Protein AF-0000000075746214 (afdb_homodimer)

Solvent-accessible surface area (backbone atoms only — not comparable to full-atom values): 17647 Å² total; per-residue (Å²): 39,64,80,47,62,76,61,67,59,55,83,68,60,78,67,59,77,45,57,83,63,82,70,63,59,44,62,33,65,81,95,30,35,60,26,28,51,52,17,42,75,65,71,48,62,40,71,78,30,56,51,62,36,37,74,71,34,65,53,48,52,14,56,59,34,38,79,70,52,23,22,35,21,80,29,75,64,66,52,44,41,33,55,80,44,42,67,61,56,36,67,36,40,19,37,31,42,42,29,25,34,65,60,81,50,42,65,51,63,59,29,75,51,47,99,65,54,52,51,63,58,66,48,52,32,36,36,48,33,60,29,29,36,33,17,91,72,31,37,70,42,53,45,90,73,40,75,62,32,78,21,31,31,62,45,43,26,38,52,37,52,50,82,45,80,50,16,85,42,63,79,47,60,74,63,66,58,57,82,68,63,78,67,57,77,43,57,81,63,83,70,63,60,44,62,33,66,81,96,30,35,59,26,26,50,51,16,42,75,65,70,47,62,41,71,76,30,56,56,63,35,39,75,72,34,63,54,47,54,14,55,60,34,37,77,68,53,23,24,35,21,80,27,74,63,65,49,44,40,33,55,79,46,42,67,62,56,35,66,34,39,19,38,31,42,42,29,26,34,65,60,82,50,42,66,52,62,60,28,75,52,47,99,65,56,51,51,62,58,65,46,50,33,36,35,48,35,59,29,31,35,34,17,92,74,32,38,68,43,53,44,91,72,39,75,61,31,80,22,32,31,62,45,42,26,38,51,37,50,51,83,45,79,50,15,85

Sequence (336 aa):
MSFNYSTALWPHSDDAFFRDLDISPKLQYGPHCVAACLSMLTGEPQRSYIDVVNTQDPLAWSDELKKHGKKLAYCPADVRRLEFYMPELVDYDDLFLLCYYTPTDPHRILEDPDEHGWVCGSHVVILHRDRIYDPAKGEAVKADIHRCTTKHTKRVFRIVPANHERGIMSFNYSTALWPHSDDAFFRDLDISPKLQYGPHCVAACLSMLTGEPQRSYIDVVNTQDPLAWSDELKKHGKKLAYCPADVRRLEFYMPELVDYDDLFLLCYYTPTDPHRILEDPDEHGWVCGSHVVILHRDRIYDPAKGEAVKADIHRCTTKHTKRVFRIVPANHERGI

Organism: Desulfohalobium retbaense (strain ATCC 49708 / DSM 5692 / JCM 16813 / HR100) (NCBI:txid485915)

Secondary structure (DSSP, 8-state):
----TT--SSS-TT--SSTT------PPPTT-HHHHHHHHHH---GGGTTTTS-TT-HHHHHHHHHTTTEEEEE----SSBGGGTHHHHHHTTSEEEEEEES---HHHHTPPP-TTS----EEEEEEETTEEEETTTTEEEEGGGSGGGGSBEEEEEEEEETT-SSB-/----TT--SSS-TT--SSTT------PPPTT-HHHHHHHHHH---GGGTTTTS-TT-HHHHHHHHHTTTEEEEEE---SSBGGGTHHHHHHTTSEEEEEEES---HHHHTPPP-TTS----EEEEEEETTEEEETTTTEEEEGGGSGGGGSBEEEEEEEEETT-SSB-

Foldseek 3Di:
DDPDPPDALDPDLADAACLPPDFAFAADDPPQQLLRQLCRLQVDDSVVPVVPADPVDQQSSQVSVLVRFKGWFFGDDDFDAQLVVLVSVLSSSYKKKFKFFPDPDPCQQPDAADPVRDRGDMHIWMDHNQWTRGNNVSDIDGSNPDPSRSTTTDTMIDMHGSPDPGHD/DDDDPPDALDPDLADAACLPPDFAFAADDPPQQLLRQLCRLQVDDSVVPVVPADPVDQQSSQVSVLVRFKGWFFGDDDFDAQLVNLVSVLSSSYKKKFKFFPDPDPCQQPDAADPVRDRGDMHIWMDHNQWTRGNNVSDIDGSNPDPSRSTTTDTMIDMHGSPDPGHD

Nearest PDB structures (foldseek):
  3hhi-assembly1_A  TM=3.911E-01  e=3.152E-01  Trypanosoma brucei
  3mor-assembly2_B  TM=3.902E-01  e=5.558E-01  Trypanosoma brucei
  6x77-assembly1_A  TM=2.827E-01  e=2.522E+00  Saccharomyces cerevisiae
  1deu-assembly3_A  TM=3.430E-01  e=6.488E+00  Homo sapiens
  7zkq-assembly1_A  TM=2.208E-01  e=8.891E+00  Yarrowia lipolytica

Structure (mmCIF, N/CA/C/O backbone):
data_AF-0000000075746214-model_v1
#
loop_
_entity.id
_entity.type
_entity.pdbx_description
1 polymer 'Peptidase C39-like domain-containing protein'
#
loop_
_atom_site.group_PDB
_atom_site.id
_atom_site.type_symbol
_atom_site.label_atom_id
_atom_site.label_alt_id
_atom_site.label_comp_id
_atom_site.label_asym_id
_atom_site.label_entity_id
_atom_site.label_seq_id
_atom_site.pdbx_PDB_ins_code
_atom_site.Cartn_x
_atom_site.Cartn_y
_atom_site.Cartn_z
_atom_site.occupancy
_atom_site.B_iso_or_equiv
_atom_site.auth_seq_id
_atom_site.auth_comp_id
_atom_site.auth_asym_id
_atom_site.auth_atom_id
_atom_site.pdbx_PDB_model_num
ATOM 1 N N . MET A 1 1 ? -1.671 -5.688 -22.562 1 34.66 1 MET A N 1
ATOM 2 C CA . MET A 1 1 ? -1.235 -4.32 -22.297 1 34.66 1 MET A CA 1
ATOM 3 C C . MET A 1 1 ? -0.049 -4.309 -21.344 1 34.66 1 MET A C 1
ATOM 5 O O . MET A 1 1 ? -0.039 -5.035 -20.344 1 34.66 1 MET A O 1
ATOM 9 N N . SER A 1 2 ? 1.355 -3.99 -21.703 1 44.41 2 SER A N 1
ATOM 10 C CA . SER A 1 2 ? 2.678 -3.957 -21.078 1 44.41 2 SER A CA 1
ATOM 11 C C . SER A 1 2 ? 2.682 -3.088 -19.828 1 44.41 2 SER A C 1
ATOM 13 O O . SER A 1 2 ? 1.738 -2.332 -19.594 1 44.41 2 SER A O 1
ATOM 15 N N . PHE A 1 3 ? 3.725 -3.189 -19.109 1 47.88 3 PHE A N 1
ATOM 16 C CA . PHE A 1 3 ? 4.195 -2.268 -18.078 1 47.88 3 PHE A CA 1
ATOM 17 C C . PHE A 1 3 ? 4.039 -0.821 -18.531 1 47.88 3 PHE A C 1
ATOM 19 O O . PHE A 1 3 ? 4.52 -0.448 -19.609 1 47.88 3 PHE A O 1
ATOM 26 N N . ASN A 1 4 ? 2.947 -0.155 -18.078 1 58.69 4 ASN A N 1
ATOM 27 C CA . ASN A 1 4 ? 2.766 1.264 -18.375 1 58.69 4 ASN A CA 1
ATOM 28 C C . ASN A 1 4 ? 3.311 2.139 -17.234 1 58.69 4 ASN A C 1
ATOM 30 O O . ASN A 1 4 ? 2.676 2.277 -16.203 1 58.69 4 ASN A O 1
ATOM 34 N N . TYR A 1 5 ? 4.426 2.615 -17.609 1 56.59 5 TYR A N 1
ATOM 35 C CA . TYR A 1 5 ? 5.133 3.469 -16.656 1 56.59 5 TYR A CA 1
ATOM 36 C C . TYR A 1 5 ? 4.289 4.684 -16.281 1 56.59 5 TYR A C 1
ATOM 38 O O . TYR A 1 5 ? 4.516 5.312 -15.25 1 56.59 5 TYR A O 1
ATOM 46 N N . SER A 1 6 ? 3.318 4.855 -17.141 1 61.53 6 SER A N 1
ATOM 47 C CA . SER A 1 6 ? 2.543 6.082 -16.953 1 61.53 6 SER A CA 1
ATOM 48 C C . SER A 1 6 ? 1.226 5.805 -16.234 1 61.53 6 SER A C 1
ATOM 50 O O . SER A 1 6 ? 0.303 6.621 -16.297 1 61.53 6 SER A O 1
ATOM 52 N N . THR A 1 7 ? 1.325 4.699 -15.555 1 75.94 7 THR A N 1
ATOM 53 C CA . THR A 1 7 ? 0.076 4.398 -14.867 1 75.94 7 THR A CA 1
ATOM 54 C C . THR A 1 7 ? -0.196 5.418 -13.766 1 75.94 7 THR A C 1
ATOM 56 O O . THR A 1 7 ? 0.684 5.719 -12.953 1 75.94 7 THR A O 1
ATOM 59 N N . ALA A 1 8 ? -1.411 5.895 -13.852 1 83.06 8 ALA A N 1
ATOM 60 C CA . ALA A 1 8 ? -1.823 6.887 -12.867 1 83.06 8 ALA A CA 1
ATOM 61 C C . ALA A 1 8 ? -2.047 6.238 -11.5 1 83.06 8 ALA A C 1
ATOM 63 O O . ALA A 1 8 ? -2.506 5.094 -11.414 1 83.06 8 ALA A O 1
ATOM 64 N N . LEU A 1 9 ? -1.727 6.957 -10.469 1 89.56 9 LEU A N 1
ATOM 65 C CA . LEU A 1 9 ? -1.977 6.5 -9.109 1 89.56 9 LEU A CA 1
ATOM 66 C C . LEU A 1 9 ? -3.471 6.352 -8.852 1 89.56 9 LEU A C 1
ATOM 68 O O . LEU A 1 9 ? -3.881 5.59 -7.973 1 89.56 9 LEU A O 1
ATOM 72 N N . TRP A 1 10 ? -4.262 7.121 -9.516 1 88.5 10 TRP A N 1
ATOM 73 C CA . TRP A 1 10 ? -5.715 7.148 -9.375 1 88.5 10 TRP A CA 1
ATOM 74 C C . TRP A 1 10 ? -6.391 7.297 -10.734 1 88.5 10 TRP A C 1
ATOM 76 O O . TRP A 1 10 ? -5.977 8.117 -11.555 1 88.5 10 TRP A O 1
ATOM 86 N N . PRO A 1 11 ? -7.492 6.375 -10.781 1 79.81 11 PRO A N 1
ATOM 87 C CA . PRO A 1 11 ? -8.195 6.523 -12.062 1 79.81 11 PRO A CA 1
ATOM 88 C C . PRO A 1 11 ? -9.008 7.816 -12.141 1 79.81 11 PRO A C 1
ATOM 90 O O . PRO A 1 11 ? -9.367 8.383 -11.102 1 79.81 11 PRO A O 1
ATOM 93 N N . HIS A 1 12 ? -9.297 8.258 -13.281 1 69.25 12 HIS A N 1
ATOM 94 C CA . HIS A 1 12 ? -10.164 9.391 -13.594 1 69.25 12 HIS A CA 1
ATOM 95 C C . HIS A 1 12 ? -9.695 10.656 -12.891 1 69.25 12 HIS A C 1
ATOM 97 O O . HIS A 1 12 ? -10.289 11.078 -11.898 1 69.25 12 HIS A O 1
ATOM 103 N N . SER A 1 13 ? -8.836 11.273 -13.219 1 64.62 13 SER A N 1
ATOM 104 C CA . SER A 1 13 ? -8.133 12.43 -12.672 1 64.62 13 SER A CA 1
ATOM 105 C C . SER A 1 13 ? -9.062 13.617 -12.508 1 64.62 13 SER A C 1
ATOM 107 O O . SER A 1 13 ? -8.781 14.539 -11.742 1 64.62 13 SER A O 1
ATOM 109 N N . ASP A 1 14 ? -10.172 13.359 -12.961 1 73.88 14 ASP A N 1
ATOM 110 C CA . ASP A 1 14 ? -10.977 14.578 -12.969 1 73.88 14 ASP A CA 1
ATOM 111 C C . ASP A 1 14 ? -11.867 14.664 -11.727 1 73.88 14 ASP A C 1
ATOM 113 O O . ASP A 1 14 ? -12.414 15.727 -11.414 1 73.88 14 ASP A O 1
ATOM 117 N N . ASP A 1 15 ? -11.875 13.656 -10.969 1 79.62 15 ASP A N 1
ATOM 118 C CA . ASP A 1 15 ? -12.688 13.695 -9.758 1 79.62 15 ASP A CA 1
ATOM 119 C C . ASP A 1 15 ? -11.992 14.477 -8.648 1 79.62 15 ASP A C 1
ATOM 121 O O . ASP A 1 15 ? -10.797 14.273 -8.398 1 79.62 15 ASP A O 1
ATOM 125 N N . ALA A 1 16 ? -12.625 15.57 -8.203 1 88.31 16 ALA A N 1
ATOM 126 C CA . ALA A 1 16 ? -12.172 16.281 -7.016 1 88.31 16 ALA A CA 1
ATOM 127 C C . ALA A 1 16 ? -13.195 16.172 -5.887 1 88.31 16 ALA A C 1
ATOM 129 O O . ALA A 1 16 ? -14.344 16.578 -6.043 1 88.31 16 ALA A O 1
ATOM 130 N N . PHE A 1 17 ? -12.75 15.633 -4.797 1 95.25 17 PHE A N 1
ATOM 131 C CA . PHE A 1 17 ? -1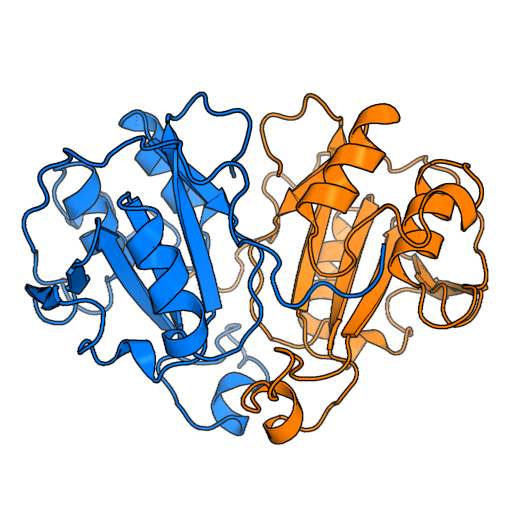3.68 15.359 -3.703 1 95.25 17 PHE A CA 1
ATOM 132 C C . PHE A 1 17 ? -13.594 16.453 -2.641 1 95.25 17 PHE A C 1
ATOM 134 O O . PHE A 1 17 ? -14.609 16.859 -2.084 1 95.25 17 PHE A O 1
ATOM 141 N N . PHE A 1 18 ? -12.398 16.906 -2.408 1 97.19 18 PHE A N 1
ATOM 142 C CA . PHE A 1 18 ? -12.211 17.812 -1.271 1 97.19 18 PHE A CA 1
ATOM 143 C C . PHE A 1 18 ? -11.32 18.984 -1.648 1 97.19 18 PHE A C 1
ATOM 145 O O . PHE A 1 18 ? -10.547 19.469 -0.821 1 97.19 18 PHE A O 1
ATOM 152 N N . ARG A 1 19 ? -11.422 19.359 -2.826 1 95.25 19 ARG A N 1
ATOM 153 C CA . ARG A 1 19 ? -10.617 20.453 -3.352 1 95.25 19 ARG A CA 1
ATOM 154 C C . ARG A 1 19 ? -10.82 21.734 -2.541 1 95.25 19 ARG A C 1
ATOM 156 O O . ARG A 1 19 ? -9.891 22.516 -2.355 1 95.25 19 ARG A O 1
ATOM 163 N N . ASP A 1 20 ? -12.023 21.938 -1.996 1 95.38 20 ASP A N 1
ATOM 164 C CA . ASP A 1 20 ? -12.359 23.203 -1.359 1 95.38 20 ASP A CA 1
ATOM 165 C C . ASP A 1 20 ? -12.25 23.109 0.16 1 95.38 20 ASP A C 1
ATOM 167 O O . ASP A 1 20 ? -12.688 24 0.881 1 95.38 20 ASP A O 1
ATOM 171 N N . LEU A 1 21 ? -11.703 22 0.616 1 96.88 21 LEU A N 1
ATOM 172 C CA . LEU A 1 21 ? -11.539 21.828 2.057 1 96.88 21 LEU A CA 1
ATOM 173 C C . LEU A 1 21 ? -10.594 22.891 2.627 1 96.88 21 LEU A C 1
ATOM 175 O O . LEU A 1 21 ? -9.531 23.141 2.059 1 96.88 21 LEU A O 1
ATOM 179 N N . ASP A 1 22 ? -11.031 23.5 3.668 1 96.38 22 ASP A N 1
ATOM 180 C CA . ASP A 1 22 ? -10.164 24.438 4.387 1 96.38 22 ASP A CA 1
ATOM 181 C C . ASP A 1 22 ? -9.383 23.719 5.484 1 96.38 22 ASP A C 1
ATOM 183 O O . ASP A 1 22 ? -9.977 23.125 6.383 1 96.38 22 ASP A O 1
ATOM 187 N N . ILE A 1 23 ? -8.047 23.766 5.406 1 97.94 23 ILE A N 1
ATOM 188 C CA . ILE A 1 23 ? -7.195 23.094 6.379 1 97.94 23 ILE A CA 1
ATOM 189 C C . ILE A 1 23 ? -6.289 24.109 7.066 1 97.94 23 ILE A C 1
ATOM 191 O O . ILE A 1 23 ? -5.613 24.906 6.398 1 97.94 23 ILE A O 1
ATOM 195 N N . SER A 1 24 ? -6.328 24.141 8.344 1 97.44 24 SER A N 1
ATOM 196 C CA . SER A 1 24 ? -5.402 24.953 9.133 1 97.44 24 SER A CA 1
ATOM 197 C C . SER A 1 24 ? -4.23 24.109 9.641 1 97.44 24 SER A C 1
ATOM 199 O O . SER A 1 24 ? -4.434 23.094 10.312 1 97.44 24 SER A O 1
ATOM 201 N N . PRO A 1 25 ? -3.092 24.562 9.32 1 97.75 25 PRO A N 1
ATOM 202 C CA . PRO A 1 25 ? -1.938 23.797 9.805 1 97.75 25 PRO A CA 1
ATOM 203 C C . PRO A 1 25 ? -1.895 23.703 11.328 1 97.75 25 PRO A C 1
ATOM 205 O O . PRO A 1 25 ? -2.236 24.672 12.023 1 97.75 25 PRO A O 1
ATOM 208 N N . LYS A 1 26 ? -1.491 22.609 11.836 1 97.5 26 LYS A N 1
ATOM 209 C CA . LYS A 1 26 ? -1.318 22.375 13.273 1 97.5 26 LYS A CA 1
ATOM 210 C C . LYS A 1 26 ? 0.02 21.703 13.555 1 97.5 26 LYS A C 1
ATOM 212 O O . LYS A 1 26 ? 0.432 20.797 12.836 1 97.5 26 LYS A O 1
ATOM 217 N N . LEU A 1 27 ? 0.634 22.203 14.617 1 97.88 27 LEU A N 1
ATOM 218 C CA . LEU A 1 27 ? 1.836 21.547 15.125 1 97.88 27 LEU A CA 1
ATOM 219 C C . LEU A 1 27 ? 1.48 20.297 15.922 1 97.88 27 LEU A C 1
ATOM 221 O O . LEU A 1 27 ? 0.559 20.312 16.734 1 97.88 27 LEU A O 1
ATOM 225 N N . GLN A 1 28 ? 2.215 19.203 15.617 1 96.44 28 GLN A N 1
ATOM 226 C CA . GLN A 1 28 ? 1.933 17.969 16.344 1 96.44 28 GLN A CA 1
ATOM 227 C C . GLN A 1 28 ? 2.482 18.031 17.766 1 96.44 28 GLN A C 1
ATOM 229 O O . GLN A 1 28 ? 3.494 18.703 18.016 1 96.44 28 GLN A O 1
ATOM 234 N N . TYR A 1 29 ? 1.75 17.266 18.594 1 92 29 TYR A N 1
ATOM 235 C CA . TYR A 1 29 ? 2.27 17.016 19.938 1 92 29 TYR A CA 1
ATOM 236 C C . TYR A 1 29 ? 3.176 15.789 19.953 1 92 29 TYR A C 1
ATOM 238 O O . TYR A 1 29 ? 2.727 14.672 19.688 1 92 29 TYR A O 1
ATOM 246 N N . GLY A 1 30 ? 4.465 15.969 20.328 1 90.88 30 GLY A N 1
ATOM 247 C CA . GLY A 1 30 ? 5.316 14.789 20.359 1 90.88 30 GLY A CA 1
ATOM 248 C C . GLY A 1 30 ? 5.312 14.008 19.062 1 90.88 30 GLY A C 1
ATOM 249 O O . GLY A 1 30 ? 5.289 14.602 17.984 1 90.88 30 GLY A O 1
ATOM 250 N N . PRO A 1 31 ? 5.406 12.672 19.141 1 89.88 31 PRO A N 1
ATOM 251 C CA . PRO A 1 31 ? 5.484 11.836 17.953 1 89.88 31 PRO A CA 1
ATOM 252 C C . PRO A 1 31 ? 4.109 11.453 17.406 1 89.88 31 PRO A C 1
ATOM 254 O O . PRO A 1 31 ? 3.896 10.297 17.031 1 89.88 31 PRO A O 1
ATOM 257 N N . HIS A 1 32 ? 3.221 12.43 17.344 1 93.81 32 HIS A N 1
ATOM 258 C CA . HIS A 1 32 ? 1.834 12.117 17.016 1 93.81 32 HIS A CA 1
ATOM 259 C C . HIS A 1 32 ? 1.417 12.773 15.703 1 93.81 32 HIS A C 1
ATOM 261 O O . HIS A 1 32 ? 0.385 13.445 15.641 1 93.81 32 HIS A O 1
ATOM 267 N N . CYS A 1 33 ? 2.18 12.492 14.68 1 96.38 33 CYS A N 1
ATOM 268 C CA . CYS A 1 33 ? 1.893 13.094 13.383 1 96.38 33 CYS A CA 1
ATOM 269 C C . CYS A 1 33 ? 0.544 12.625 12.852 1 96.38 33 CYS A C 1
ATOM 271 O O . CYS A 1 33 ? -0.197 13.406 12.25 1 96.38 33 CYS A O 1
ATOM 273 N N . VAL A 1 34 ? 0.164 11.391 13.086 1 96.81 34 VAL A N 1
ATOM 274 C CA . VAL A 1 34 ? -1.108 10.859 12.609 1 96.81 34 VAL A CA 1
ATOM 275 C C . VAL A 1 34 ? -2.262 11.602 13.289 1 96.81 34 VAL A C 1
ATOM 277 O O . VAL A 1 34 ? -3.18 12.078 12.617 1 96.81 34 VAL A O 1
ATOM 280 N N . ALA A 1 35 ? -2.162 11.688 14.578 1 97.06 35 ALA A N 1
ATOM 281 C CA . ALA A 1 35 ? -3.197 12.391 15.328 1 97.06 35 ALA A CA 1
ATOM 282 C C . ALA A 1 35 ? -3.344 13.836 14.852 1 97.06 35 ALA A C 1
ATOM 284 O O . ALA A 1 35 ? -4.461 14.336 14.719 1 97.06 35 ALA A O 1
ATOM 285 N N . ALA A 1 36 ? -2.25 14.469 14.609 1 98.12 36 ALA A N 1
ATOM 286 C CA . ALA A 1 36 ? -2.268 15.852 14.148 1 98.12 36 ALA A CA 1
ATOM 287 C C . ALA A 1 36 ? -2.92 15.961 12.773 1 98.12 36 ALA A C 1
ATOM 289 O O . ALA A 1 36 ? -3.725 16.875 12.531 1 98.12 36 ALA A O 1
ATOM 290 N N . CYS A 1 37 ? -2.613 15.055 11.891 1 98.44 37 CYS A N 1
ATOM 291 C CA . CYS A 1 37 ? -3.213 15.062 10.562 1 98.44 37 CYS A CA 1
ATOM 292 C C . CYS A 1 37 ? -4.715 14.828 10.641 1 98.44 37 CYS A C 1
ATOM 294 O O . CYS A 1 37 ? -5.496 15.531 9.992 1 98.44 37 CYS A O 1
ATOM 296 N N . LEU A 1 38 ? -5.074 13.844 11.414 1 98.31 38 LEU A N 1
ATOM 297 C CA . LEU A 1 38 ? -6.5 13.586 11.586 1 98.31 38 LEU A CA 1
ATOM 298 C C . LEU A 1 38 ? -7.207 14.812 12.164 1 98.31 38 LEU A C 1
ATOM 300 O O . LEU A 1 38 ? -8.312 15.148 11.734 1 98.31 38 LEU A O 1
ATOM 304 N N . SER A 1 39 ? -6.59 15.422 13.078 1 98.44 39 SER A N 1
ATOM 305 C CA . SER A 1 39 ? -7.141 16.641 13.664 1 98.44 39 SER A CA 1
ATOM 306 C C . SE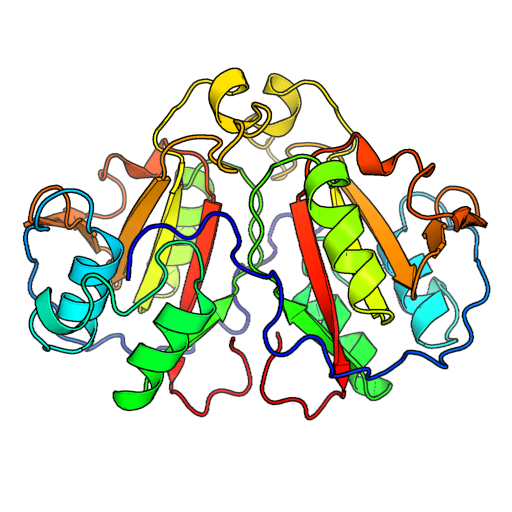R A 1 39 ? -7.348 17.719 12.609 1 98.44 39 SER A C 1
ATOM 308 O O . SER A 1 39 ? -8.398 18.359 12.57 1 98.44 39 SER A O 1
ATOM 310 N N . MET A 1 40 ? -6.398 17.906 11.758 1 98.56 40 MET A N 1
ATOM 311 C CA . MET A 1 40 ? -6.5 18.906 10.695 1 98.56 40 MET A CA 1
ATOM 312 C C . MET A 1 40 ? -7.629 18.547 9.727 1 98.56 40 MET A C 1
ATOM 314 O O . MET A 1 40 ? -8.328 19.438 9.242 1 98.56 40 MET A O 1
ATOM 318 N N . LEU A 1 41 ? -7.84 17.312 9.523 1 98.5 41 LEU A N 1
ATOM 319 C CA . LEU A 1 41 ? -8.789 16.844 8.508 1 98.5 41 LEU A CA 1
ATOM 320 C C . LEU A 1 41 ? -10.211 16.828 9.062 1 98.5 41 LEU A C 1
ATOM 322 O O . LEU A 1 41 ? -11.18 16.875 8.305 1 98.5 41 LEU A O 1
ATOM 326 N N . THR A 1 42 ? -10.375 16.766 10.344 1 97.56 42 THR A N 1
ATOM 327 C CA . THR A 1 42 ? -11.703 16.578 10.922 1 97.56 42 THR A CA 1
ATOM 328 C C . THR A 1 42 ? -12.133 17.797 11.719 1 97.56 42 THR A C 1
ATOM 330 O O . THR A 1 42 ? -13.32 17.984 12.008 1 97.56 42 THR A O 1
ATOM 333 N N . GLY A 1 43 ? -11.141 18.547 12.172 1 96.69 43 GLY A N 1
ATOM 334 C CA . GLY A 1 43 ? -11.445 19.688 13.023 1 96.69 43 GLY A CA 1
ATOM 335 C C . GLY A 1 43 ? -11.469 19.344 14.5 1 96.69 43 GLY A C 1
ATOM 336 O O . GLY A 1 43 ? -11.586 20.234 15.344 1 96.69 43 GLY A O 1
ATOM 337 N N . GLU A 1 44 ? -11.336 18.078 14.844 1 97.25 44 GLU A N 1
ATOM 338 C CA . GLU A 1 44 ? -11.312 17.656 16.234 1 97.25 44 GLU A CA 1
ATOM 339 C C . GLU A 1 44 ? -9.945 17.891 16.875 1 97.25 44 GLU A C 1
ATOM 341 O O . GLU A 1 44 ? -8.93 17.938 16.172 1 97.25 44 GLU A O 1
ATOM 346 N N . PRO A 1 45 ? -9.922 18.047 18.172 1 97.12 45 PRO A N 1
ATOM 347 C CA . PRO A 1 45 ? -8.625 18.203 18.812 1 97.12 45 PRO A CA 1
ATOM 348 C C . PRO A 1 45 ? -7.707 17 18.625 1 97.12 45 PRO A C 1
ATOM 350 O O . PRO A 1 45 ? -8.18 15.859 18.594 1 97.12 45 PRO A O 1
ATOM 353 N N . GLN A 1 46 ? -6.426 17.219 18.594 1 96.5 46 GLN A N 1
ATOM 354 C CA . GLN A 1 46 ? -5.445 16.141 18.438 1 96.5 46 GLN A CA 1
ATOM 355 C C . GLN A 1 46 ? -5.621 15.078 19.516 1 96.5 46 GLN A C 1
ATOM 357 O O . GLN A 1 46 ? -5.469 13.891 19.25 1 96.5 46 GLN A O 1
ATOM 362 N N . ARG A 1 47 ? -5.926 15.484 20.656 1 95.31 47 ARG A N 1
ATOM 363 C CA . ARG A 1 47 ? -6.043 14.602 21.828 1 95.31 47 ARG A CA 1
ATOM 364 C C . ARG A 1 47 ? -7.121 13.547 21.594 1 95.31 47 ARG A C 1
ATOM 366 O O . ARG A 1 47 ? -7.078 12.469 22.188 1 95.31 47 ARG A O 1
ATOM 373 N N . SER A 1 48 ? -8.078 13.875 20.734 1 95.19 48 SER A N 1
ATOM 374 C CA . SER A 1 48 ? -9.148 12.922 20.453 1 95.19 48 SER A CA 1
ATOM 375 C C . SER A 1 48 ? -8.609 11.672 19.766 1 95.19 48 SER A C 1
ATOM 377 O O . SER A 1 48 ? -9.273 10.641 19.719 1 95.19 48 SER A O 1
ATOM 379 N N . TYR A 1 49 ? -7.375 11.766 19.266 1 94.88 49 TYR A N 1
ATOM 380 C CA . TYR A 1 49 ? -6.844 10.68 18.453 1 94.88 49 TYR A CA 1
ATOM 381 C C . TYR A 1 49 ? -5.605 10.07 19.109 1 94.88 49 TYR A C 1
ATOM 383 O O . TYR A 1 49 ? -5.152 8.992 18.703 1 94.88 49 TYR A O 1
ATOM 391 N N . ILE A 1 50 ? -5.066 10.789 20.016 1 92 50 ILE A N 1
ATOM 392 C CA . ILE A 1 50 ? -3.885 10.297 20.719 1 92 50 ILE A CA 1
ATOM 393 C C . ILE A 1 50 ? -4.266 9.117 21.609 1 92 50 ILE A C 1
ATOM 395 O O . ILE A 1 50 ? -5.207 9.203 22.406 1 92 50 ILE A O 1
ATOM 399 N N . ASP A 1 51 ? -3.541 7.965 21.359 1 85 51 ASP A N 1
ATOM 400 C CA . ASP A 1 51 ? -3.752 6.727 22.094 1 85 51 ASP A CA 1
ATOM 401 C C . ASP A 1 51 ? -5.105 6.105 21.75 1 85 51 ASP A C 1
ATOM 403 O O . ASP A 1 51 ? -5.629 5.289 22.516 1 85 51 ASP A O 1
ATOM 407 N N . VAL A 1 52 ? -5.758 6.57 20.75 1 85.31 52 VAL A N 1
ATOM 408 C CA . VAL A 1 52 ? -7.027 6.035 20.266 1 85.31 52 VAL A CA 1
ATOM 409 C C . VAL A 1 52 ? -6.809 5.32 18.938 1 85.31 52 VAL A C 1
ATOM 411 O O . VAL A 1 52 ? -7.211 4.164 18.766 1 85.31 52 VAL A O 1
ATOM 414 N N . VAL A 1 53 ? -6.129 5.988 18.109 1 88.38 53 VAL A N 1
ATOM 415 C CA . VAL A 1 53 ? -5.867 5.418 16.781 1 88.38 53 VAL A CA 1
ATOM 416 C C . VAL A 1 53 ? -4.508 4.723 16.781 1 88.38 53 VAL A C 1
ATOM 418 O O . VAL A 1 53 ? -3.539 5.242 17.344 1 88.38 53 VAL A O 1
ATO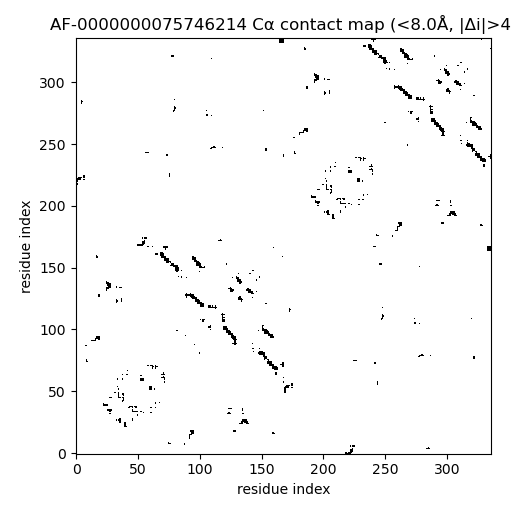M 421 N N . ASN A 1 54 ? -4.469 3.525 16.203 1 85.25 54 ASN A N 1
ATOM 422 C CA . ASN A 1 54 ? -3.193 2.859 15.953 1 85.25 54 ASN A CA 1
ATOM 423 C C . ASN A 1 54 ? -2.436 3.51 14.805 1 85.25 54 ASN A C 1
ATOM 425 O O . ASN A 1 54 ? -2.857 3.418 13.648 1 85.25 54 ASN A O 1
ATOM 429 N N . THR A 1 55 ? -1.309 4.09 15.086 1 84.38 55 THR A N 1
ATOM 430 C CA . THR A 1 55 ? -0.593 4.891 14.102 1 84.38 55 THR A CA 1
ATOM 431 C C . THR A 1 55 ? -0.001 4.004 13.008 1 84.38 55 THR A C 1
ATOM 433 O O . THR A 1 55 ? 0.355 4.488 11.938 1 84.38 55 THR A O 1
ATOM 436 N N . GLN A 1 56 ? 0.071 2.791 13.219 1 84.06 56 GLN A N 1
ATOM 437 C CA . GLN A 1 56 ? 0.619 1.876 12.219 1 84.06 56 GLN A CA 1
ATOM 438 C C . GLN A 1 56 ? -0.481 1.312 11.328 1 84.06 56 GLN A C 1
ATOM 440 O O . GLN A 1 56 ? -0.198 0.648 10.328 1 84.06 56 GLN A O 1
ATOM 445 N N . ASP A 1 57 ? -1.705 1.649 11.734 1 87.94 57 ASP A N 1
ATOM 446 C CA . ASP A 1 57 ? -2.836 1.04 11.047 1 87.94 57 ASP A CA 1
ATOM 447 C C . ASP A 1 57 ? -3.693 2.1 10.359 1 87.94 57 ASP A C 1
ATOM 449 O O . ASP A 1 57 ? -4.633 2.629 10.953 1 87.94 57 ASP A O 1
ATOM 453 N N . PRO A 1 58 ? -3.482 2.24 9.102 1 94.12 58 PRO A N 1
ATOM 454 C CA . PRO A 1 58 ? -4.281 3.229 8.375 1 94.12 58 PRO A CA 1
ATOM 455 C C . PRO A 1 58 ? -5.773 2.906 8.391 1 94.12 58 PRO A C 1
ATOM 457 O O . PRO A 1 58 ? -6.598 3.781 8.117 1 94.12 58 PRO A O 1
ATOM 460 N N . LEU A 1 59 ? -6.141 1.675 8.672 1 93.38 59 LEU A N 1
ATOM 461 C CA . LEU A 1 59 ? -7.559 1.354 8.789 1 93.38 59 LEU A CA 1
ATOM 462 C C . LEU A 1 59 ? -8.203 2.119 9.938 1 93.38 59 LEU A C 1
ATOM 464 O O . LEU A 1 59 ? -9.312 2.631 9.805 1 93.38 59 LEU A O 1
ATOM 468 N N . ALA A 1 60 ? -7.508 2.143 11.023 1 92.5 60 ALA A N 1
ATOM 469 C CA . ALA A 1 60 ? -8.023 2.881 12.172 1 92.5 60 ALA A CA 1
ATOM 470 C C . ALA A 1 60 ? -8.141 4.371 11.859 1 92.5 60 ALA A C 1
ATOM 472 O O . ALA A 1 60 ? -9.062 5.039 12.328 1 92.5 60 ALA A O 1
ATOM 473 N N . TRP A 1 61 ? -7.184 4.926 11.039 1 96.44 61 TRP A N 1
ATOM 474 C CA . TRP A 1 61 ? -7.266 6.312 10.594 1 96.44 61 TRP A CA 1
ATOM 475 C C . TRP A 1 61 ? -8.523 6.547 9.773 1 96.44 61 TRP A C 1
ATOM 477 O O . TRP A 1 61 ? -9.25 7.516 10 1 96.44 61 TRP A O 1
ATOM 487 N N . SER A 1 62 ? -8.719 5.621 8.883 1 96.94 62 SER A N 1
ATOM 488 C CA . SER A 1 62 ? -9.859 5.695 7.977 1 96.94 62 S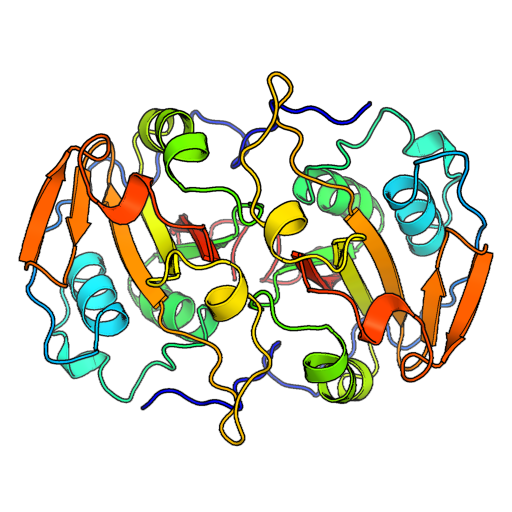ER A CA 1
ATOM 489 C C . SER A 1 62 ? -11.18 5.617 8.742 1 96.94 62 SER A C 1
ATOM 491 O O . SER A 1 62 ? -12.125 6.34 8.43 1 96.94 62 SER A O 1
ATOM 493 N N . ASP A 1 63 ? -11.234 4.762 9.711 1 95.06 63 ASP A N 1
ATOM 494 C CA . ASP A 1 63 ? -12.438 4.613 10.531 1 95.06 63 ASP A CA 1
ATOM 495 C C . ASP A 1 63 ? -12.789 5.922 11.234 1 95.06 63 ASP A C 1
ATOM 497 O O . ASP A 1 63 ? -13.961 6.301 11.297 1 95.06 63 ASP A O 1
ATOM 501 N N . GLU A 1 64 ? -11.789 6.551 11.734 1 96.75 64 GLU A N 1
ATOM 502 C CA . GLU A 1 64 ? -12.031 7.844 12.375 1 96.75 64 GLU A CA 1
ATOM 503 C C . GLU A 1 64 ? -12.508 8.883 11.359 1 96.75 64 GLU A C 1
ATOM 505 O O . GLU A 1 64 ? -13.414 9.664 11.648 1 96.75 64 GLU A O 1
ATOM 510 N N . LEU A 1 65 ? -11.922 8.883 10.172 1 98.06 65 LEU A N 1
ATOM 511 C CA . LEU A 1 65 ? -12.289 9.82 9.125 1 98.06 65 LEU A CA 1
ATOM 512 C C . LEU A 1 65 ? -13.719 9.586 8.648 1 98.06 65 LEU A C 1
ATOM 514 O O . LEU A 1 65 ? -14.422 10.531 8.281 1 98.06 65 LEU A O 1
ATOM 518 N N . LYS A 1 66 ? -14.133 8.367 8.68 1 97.69 66 LYS A N 1
ATOM 519 C CA . LYS A 1 66 ? -15.477 8.016 8.227 1 97.69 66 LYS A CA 1
ATOM 520 C C . LYS A 1 66 ? -16.547 8.742 9.039 1 97.69 66 LYS A C 1
ATOM 522 O O . LYS A 1 66 ? -17.578 9.141 8.5 1 97.69 66 LYS A O 1
ATOM 527 N N . LYS A 1 67 ? -16.266 8.875 10.266 1 97.44 67 LYS A N 1
ATOM 528 C CA . LYS A 1 67 ? -17.188 9.594 11.141 1 97.44 67 LYS A CA 1
ATOM 529 C C . LYS A 1 67 ? -17.406 11.023 10.656 1 97.44 67 LYS A C 1
ATOM 531 O O . LYS A 1 67 ? -18.375 11.672 11.055 1 97.44 67 LYS A O 1
ATOM 536 N N . HIS A 1 68 ? -16.516 11.484 9.852 1 97.75 68 HIS A N 1
ATOM 537 C CA . HIS A 1 68 ? -16.578 12.852 9.352 1 97.75 68 HIS A CA 1
ATOM 538 C C . HIS A 1 68 ? -16.781 12.875 7.844 1 97.75 68 HIS A C 1
ATOM 540 O O . HIS A 1 68 ? -16.375 13.836 7.176 1 97.75 68 HIS A O 1
ATOM 546 N N . GLY A 1 69 ? -17.281 11.781 7.281 1 97.69 69 GLY A N 1
ATOM 547 C CA . GLY A 1 69 ? -17.703 11.734 5.887 1 97.69 69 GLY A CA 1
ATOM 548 C C . GLY A 1 69 ? -16.547 11.477 4.934 1 97.69 69 GLY A C 1
ATOM 549 O O . GLY A 1 69 ? -16.672 11.719 3.729 1 97.69 69 GLY A O 1
ATOM 550 N N . LYS A 1 70 ? -15.414 11.055 5.434 1 98.19 70 LYS A N 1
ATOM 551 C CA . LYS A 1 70 ? -14.219 10.797 4.637 1 98.19 70 LYS A CA 1
ATOM 552 C C . LYS A 1 70 ? -13.68 9.398 4.887 1 98.19 70 LYS A C 1
ATOM 554 O O . LYS A 1 70 ? -14.008 8.773 5.898 1 98.19 70 LYS A O 1
ATOM 559 N N . LYS A 1 71 ? -12.891 8.898 4.027 1 98 71 LYS A N 1
ATOM 560 C CA . LYS A 1 71 ? -12.109 7.688 4.273 1 98 71 LYS A CA 1
ATOM 561 C C . LYS A 1 71 ? -10.867 7.645 3.393 1 98 71 LYS A C 1
ATOM 563 O O . LYS A 1 71 ? -10.711 8.469 2.49 1 98 71 LYS A O 1
ATOM 568 N N . LEU A 1 72 ? -9.992 6.727 3.721 1 98.12 72 LEU A N 1
ATOM 569 C CA . LEU A 1 72 ? -8.758 6.57 2.967 1 98.12 72 LEU A CA 1
ATOM 570 C C . LEU A 1 72 ? -8.938 5.574 1.825 1 98.12 72 LEU A C 1
ATOM 572 O O . LEU A 1 72 ? -9.586 4.539 1.995 1 98.12 72 LEU A O 1
ATOM 576 N N . ALA A 1 73 ? -8.422 5.879 0.706 1 96.75 73 ALA A N 1
ATOM 577 C CA . ALA A 1 73 ? -8.352 4.977 -0.438 1 96.75 73 ALA A CA 1
ATOM 578 C C . ALA A 1 73 ? -6.914 4.805 -0.916 1 96.75 73 ALA A C 1
ATOM 580 O O . ALA A 1 73 ? -6.254 5.781 -1.274 1 96.75 73 ALA A O 1
ATOM 581 N N . TYR A 1 74 ? -6.484 3.619 -0.959 1 95.94 74 TYR A N 1
ATOM 582 C CA . TYR A 1 74 ? -5.105 3.271 -1.279 1 95.94 74 TYR A CA 1
ATOM 583 C C . TYR A 1 74 ? -4.789 3.586 -2.736 1 95.94 74 TYR A C 1
ATOM 585 O O . TYR A 1 74 ? -5.559 3.24 -3.635 1 95.94 74 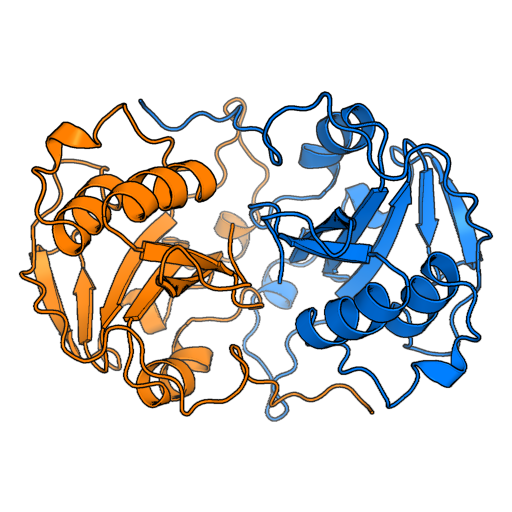TYR A O 1
ATOM 593 N N . CYS A 1 75 ? -3.713 4.293 -2.951 1 95.06 75 CYS A N 1
ATOM 594 C CA . CYS A 1 75 ? -3.129 4.5 -4.273 1 95.06 75 CYS A CA 1
ATOM 595 C C . CYS A 1 75 ? -1.91 3.607 -4.477 1 95.06 75 CYS A C 1
ATOM 597 O O . CYS A 1 75 ? -0.933 3.707 -3.732 1 95.06 75 CYS A O 1
ATOM 599 N N . PRO A 1 76 ? -1.979 2.766 -5.438 1 92.5 76 PRO A N 1
ATOM 600 C CA . PRO A 1 76 ? -0.866 1.832 -5.629 1 92.5 76 PRO A CA 1
ATOM 601 C C . PRO A 1 76 ? 0.441 2.537 -5.984 1 92.5 76 PRO A C 1
ATOM 603 O O . PRO A 1 76 ? 0.564 3.107 -7.07 1 92.5 76 PRO A O 1
ATOM 606 N N . ALA A 1 77 ? 1.333 2.635 -5.059 1 90.12 77 ALA A N 1
ATOM 607 C CA . ALA A 1 77 ? 2.668 3.201 -5.23 1 90.12 77 ALA A CA 1
ATOM 608 C C . ALA A 1 77 ? 3.746 2.184 -4.867 1 90.12 77 ALA A C 1
ATOM 610 O O . ALA A 1 77 ? 3.467 1.183 -4.203 1 90.12 77 ALA A O 1
ATOM 611 N N . ASP A 1 78 ? 4.875 2.412 -5.391 1 91.31 78 ASP A N 1
ATOM 612 C CA . ASP A 1 78 ? 6.043 1.685 -4.898 1 91.31 78 ASP A CA 1
ATOM 613 C C . ASP A 1 78 ? 6.891 2.562 -3.982 1 91.31 78 ASP A C 1
ATOM 615 O O . ASP A 1 78 ? 6.41 3.57 -3.459 1 91.31 78 ASP A O 1
ATOM 619 N N . VAL A 1 79 ? 8.094 2.111 -3.789 1 94.62 79 VAL A N 1
ATOM 620 C CA . VAL A 1 79 ? 8.867 2.742 -2.725 1 94.62 79 VAL A CA 1
ATOM 621 C C . VAL A 1 79 ? 9.727 3.859 -3.305 1 94.62 79 VAL A C 1
ATOM 623 O O . VAL A 1 79 ? 10.656 4.344 -2.646 1 94.62 79 VAL A O 1
ATOM 626 N N . ARG A 1 80 ? 9.5 4.309 -4.566 1 94.62 80 ARG A N 1
ATOM 627 C CA . ARG A 1 80 ? 10.297 5.414 -5.098 1 94.62 80 ARG A CA 1
ATOM 628 C C . ARG A 1 80 ? 10.055 6.691 -4.297 1 94.62 80 ARG A C 1
ATOM 630 O O . ARG A 1 80 ? 9.102 6.777 -3.521 1 94.62 80 ARG A O 1
ATOM 637 N N . ARG A 1 81 ? 10.938 7.578 -4.477 1 96.88 81 ARG A N 1
ATOM 638 C CA . ARG A 1 81 ? 10.828 8.844 -3.756 1 96.88 81 ARG A CA 1
ATOM 639 C C . ARG A 1 81 ? 9.586 9.609 -4.188 1 96.88 81 ARG A C 1
ATOM 641 O O . ARG A 1 81 ? 9.141 9.492 -5.332 1 96.88 81 ARG A O 1
ATOM 648 N N . LEU A 1 82 ? 9.055 10.484 -3.297 1 97.12 82 LEU A N 1
ATOM 649 C CA . LEU A 1 82 ? 7.789 11.188 -3.496 1 97.12 82 LEU A CA 1
ATOM 650 C C . LEU A 1 82 ? 7.906 12.203 -4.625 1 97.12 82 LEU A C 1
ATOM 652 O O . LEU A 1 82 ? 6.902 12.594 -5.223 1 97.12 82 LEU A O 1
ATOM 656 N N . GLU A 1 83 ? 9.133 12.68 -4.914 1 96.06 83 GLU A N 1
ATOM 657 C CA . GLU A 1 83 ? 9.32 13.648 -5.992 1 96.06 83 GLU A CA 1
ATOM 658 C C . GLU A 1 83 ? 8.828 13.086 -7.324 1 96.06 83 GLU A C 1
ATOM 660 O O . GLU A 1 83 ? 8.375 13.836 -8.188 1 96.06 83 GLU A O 1
ATOM 665 N N . PHE A 1 84 ? 8.805 11.797 -7.453 1 94 84 PHE A N 1
ATOM 666 C CA . PHE A 1 84 ? 8.414 11.156 -8.711 1 94 84 PHE A CA 1
ATOM 667 C C . PHE A 1 84 ? 6.902 11.031 -8.805 1 94 84 PHE A C 1
ATOM 669 O O . PHE A 1 84 ? 6.363 10.773 -9.891 1 94 84 PHE A O 1
ATOM 676 N N . TYR A 1 85 ? 6.238 11.18 -7.688 1 94.06 85 TYR A N 1
ATOM 677 C CA . TYR A 1 85 ? 4.781 11.141 -7.688 1 94.06 85 TYR A CA 1
ATOM 678 C C . TYR A 1 85 ? 4.191 12.539 -7.602 1 94.06 85 TYR A C 1
ATOM 680 O O . TYR A 1 85 ? 3.025 12.75 -7.934 1 94.06 85 TYR A O 1
ATOM 688 N N . MET A 1 86 ? 5.012 13.477 -7.16 1 96.31 86 MET A N 1
ATOM 689 C CA . MET A 1 86 ? 4.488 14.766 -6.707 1 96.31 86 MET A CA 1
ATOM 690 C C . MET A 1 86 ? 3.811 15.508 -7.852 1 96.31 86 MET A C 1
ATOM 692 O O . MET A 1 86 ? 2.711 16.047 -7.688 1 96.31 86 MET A O 1
ATOM 696 N N . PRO A 1 87 ? 4.375 15.516 -9.078 1 94.19 87 PRO A N 1
ATOM 697 C CA . PRO A 1 87 ? 3.688 16.234 -10.156 1 94.19 87 PRO A CA 1
ATOM 698 C C . PRO A 1 87 ? 2.287 15.688 -10.422 1 94.19 87 PRO A C 1
ATOM 700 O O . PRO A 1 87 ? 1.337 16.453 -10.57 1 94.19 87 PRO A O 1
ATOM 703 N N . GLU A 1 88 ? 2.146 14.398 -10.445 1 92.56 88 GLU A N 1
ATOM 704 C CA . GLU A 1 88 ? 0.842 13.781 -10.664 1 92.56 88 GLU A CA 1
ATOM 705 C C . GLU A 1 88 ? -0.113 14.086 -9.508 1 92.56 88 GLU A C 1
ATOM 707 O O . GLU A 1 88 ? -1.273 14.438 -9.734 1 92.56 88 GLU A O 1
ATOM 712 N N . LEU A 1 89 ? 0.369 13.93 -8.289 1 94.81 89 LEU A N 1
ATOM 713 C CA . LEU A 1 89 ? -0.442 14.156 -7.098 1 94.81 89 LEU A CA 1
ATOM 714 C C . LEU A 1 89 ? -0.976 15.586 -7.07 1 94.81 89 LEU A C 1
ATOM 716 O O . LEU A 1 89 ? -2.145 15.805 -6.746 1 94.81 89 LEU A O 1
ATOM 720 N N . VAL A 1 90 ? -0.151 16.5 -7.375 1 95.69 90 VAL A N 1
ATOM 721 C CA . VAL A 1 90 ? -0.549 17.906 -7.391 1 95.69 90 VAL A CA 1
ATOM 722 C C . VAL A 1 90 ? -1.562 18.156 -8.508 1 95.69 90 VAL A C 1
ATOM 724 O O . VAL A 1 90 ? -2.5 18.938 -8.352 1 95.69 90 VAL A O 1
ATOM 727 N N . ASP A 1 91 ? -1.463 17.438 -9.594 1 93.69 91 ASP A N 1
ATOM 728 C CA . ASP A 1 91 ? -2.33 17.609 -10.758 1 93.69 91 ASP A CA 1
ATOM 729 C C . ASP A 1 91 ? -3.758 17.172 -10.445 1 93.69 91 ASP A C 1
ATOM 731 O O . ASP A 1 91 ? -4.715 17.688 -11.031 1 93.69 91 ASP A O 1
ATOM 735 N N . TYR A 1 92 ? -3.85 16.281 -9.523 1 93.88 92 TYR A N 1
ATOM 736 C CA . TYR A 1 92 ? -5.191 15.844 -9.148 1 93.88 92 TYR A CA 1
ATOM 737 C C . TYR A 1 92 ? -5.961 16.969 -8.477 1 93.88 92 TYR A C 1
ATOM 739 O O . TYR A 1 92 ? -7.195 16.938 -8.414 1 93.88 92 TYR A O 1
ATOM 747 N N . ASP A 1 93 ? -5.211 17.938 -7.871 1 95.38 93 ASP A N 1
ATOM 748 C CA . ASP A 1 93 ? -5.812 19.125 -7.27 1 95.38 93 ASP A CA 1
ATOM 749 C C . ASP A 1 93 ? -6.855 18.734 -6.223 1 95.38 93 ASP A C 1
ATOM 751 O O . ASP A 1 93 ? -7.969 19.266 -6.227 1 95.38 93 ASP A O 1
ATOM 755 N N . ASP A 1 94 ? -6.453 17.781 -5.383 1 97.06 94 ASP A N 1
ATOM 756 C CA . ASP A 1 94 ? -7.375 17.25 -4.387 1 97.06 94 ASP A CA 1
ATOM 757 C C . ASP A 1 94 ? -6.652 16.953 -3.074 1 97.06 94 ASP A C 1
ATOM 759 O O . ASP A 1 94 ? -5.789 17.719 -2.645 1 97.06 94 ASP A O 1
ATOM 763 N N . LEU A 1 95 ? -7.16 15.93 -2.324 1 98.25 95 LEU A N 1
ATOM 764 C CA . LEU A 1 95 ? -6.715 15.711 -0.953 1 98.25 95 LEU A CA 1
ATOM 765 C C . LEU A 1 95 ? -6.094 14.32 -0.8 1 98.25 95 LEU A C 1
ATOM 767 O O . LEU A 1 95 ? -6.691 13.32 -1.198 1 98.25 95 LEU A O 1
ATOM 771 N N . PHE A 1 96 ? -4.836 14.32 -0.271 1 98.19 96 PHE A N 1
ATOM 772 C CA . PHE A 1 96 ? -4.109 13.07 -0.079 1 98.19 96 PHE A CA 1
ATOM 773 C C . PHE A 1 96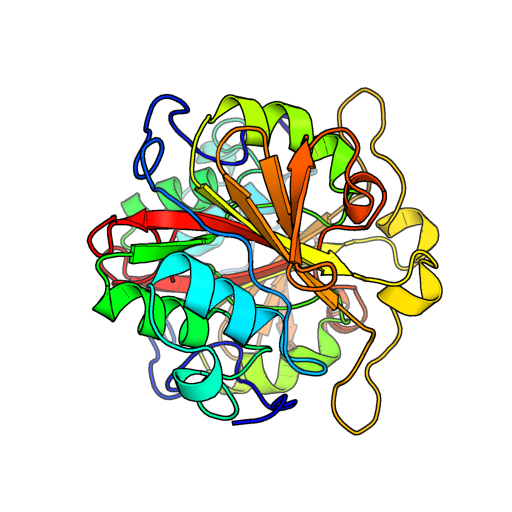 ? -3.443 13.039 1.293 1 98.19 96 PHE A C 1
ATOM 775 O O . PHE A 1 96 ? -3.193 14.086 1.892 1 98.19 96 PHE A O 1
ATOM 782 N N . LEU A 1 97 ? -3.273 11.867 1.808 1 98.62 97 LEU A N 1
ATOM 783 C CA . LEU A 1 97 ? -2.354 11.578 2.902 1 98.62 97 LEU A CA 1
ATOM 784 C C . LEU A 1 97 ? -1.096 10.883 2.389 1 98.62 97 LEU A C 1
ATOM 786 O O . LEU A 1 97 ? -1.181 9.844 1.727 1 98.62 97 LEU A O 1
ATOM 790 N N . LEU A 1 98 ? 0.029 11.477 2.621 1 98.5 98 LEU A N 1
ATOM 791 C CA . LEU A 1 98 ? 1.308 10.938 2.172 1 98.5 98 LEU A CA 1
ATOM 792 C C . LEU A 1 98 ? 2.129 10.43 3.352 1 98.5 98 LEU A C 1
ATOM 794 O O . LEU A 1 98 ? 2.426 11.188 4.277 1 98.5 98 LEU A O 1
ATOM 798 N N . CYS A 1 99 ? 2.463 9.18 3.336 1 97.94 99 CYS A N 1
ATOM 799 C CA . CYS A 1 99 ? 3.348 8.57 4.324 1 97.94 99 CYS A CA 1
ATOM 800 C C . CYS A 1 99 ? 4.719 8.273 3.723 1 97.94 99 CYS A C 1
ATOM 802 O O . CYS A 1 99 ? 4.812 7.75 2.613 1 97.94 99 CYS A O 1
ATOM 804 N N . TYR A 1 100 ? 5.758 8.648 4.469 1 98 100 TYR A N 1
ATOM 805 C CA . TYR A 1 100 ? 7.098 8.414 3.939 1 98 100 TYR A CA 1
ATOM 806 C C . TYR A 1 100 ? 8.055 7.984 5.047 1 98 100 TYR A C 1
ATOM 808 O O . TYR A 1 100 ? 7.809 8.258 6.227 1 98 100 TYR A O 1
ATOM 816 N N . TYR A 1 101 ? 9.047 7.211 4.66 1 97.69 101 TYR A N 1
ATOM 817 C CA . TYR A 1 101 ? 10.117 6.844 5.586 1 97.69 101 TYR A CA 1
ATOM 818 C C . TYR A 1 101 ? 11.008 8.039 5.895 1 97.69 101 TYR A C 1
ATOM 820 O O . TYR A 1 101 ? 11.336 8.82 5 1 97.69 101 TYR A O 1
ATOM 828 N N . THR A 1 102 ? 11.391 8.203 7.094 1 97.06 102 THR A N 1
ATOM 829 C CA . THR A 1 102 ? 12.18 9.367 7.492 1 97.06 102 THR A CA 1
ATOM 830 C C . THR A 1 102 ? 13.656 9.164 7.148 1 97.06 102 THR A C 1
ATOM 832 O O . THR A 1 102 ? 14.336 10.109 6.734 1 97.06 102 THR A O 1
ATOM 835 N N . PRO A 1 103 ? 14.234 7.938 7.309 1 97.25 103 PRO A N 1
ATOM 836 C CA . PRO A 1 103 ? 15.617 7.777 6.871 1 97.25 103 PRO A CA 1
ATOM 837 C C . PRO A 1 103 ? 15.766 7.793 5.352 1 97.25 103 PRO A C 1
ATOM 839 O O . PRO A 1 103 ? 14.82 7.477 4.633 1 97.25 103 PRO A O 1
ATOM 842 N N . THR A 1 104 ? 16.984 8.164 4.945 1 96 104 THR A N 1
ATOM 843 C CA . THR A 1 104 ? 17.266 8.133 3.516 1 96 104 THR A CA 1
ATOM 844 C C . THR A 1 104 ? 18.188 6.965 3.17 1 96 104 THR A C 1
ATOM 846 O O . THR A 1 104 ? 18.328 6.605 2 1 96 104 THR A O 1
ATOM 849 N N . ASP A 1 105 ? 18.812 6.402 4.184 1 96.69 105 ASP A N 1
ATOM 850 C CA . ASP A 1 105 ? 19.672 5.246 3.986 1 96.69 105 ASP A CA 1
ATOM 851 C C . ASP A 1 105 ? 18.859 3.998 3.658 1 96.69 105 ASP A C 1
ATOM 853 O O . ASP A 1 105 ? 18.094 3.514 4.492 1 96.69 105 ASP A O 1
ATOM 857 N N . PRO A 1 106 ? 19.125 3.459 2.438 1 97.12 106 PRO A N 1
ATOM 858 C CA . PRO A 1 106 ? 18.359 2.277 2.037 1 97.12 106 PRO A CA 1
ATOM 859 C C . PRO A 1 106 ? 18.453 1.139 3.051 1 97.12 106 PRO A C 1
ATOM 861 O O . PRO A 1 106 ? 17.469 0.439 3.299 1 97.12 106 PRO A O 1
ATOM 864 N N . HIS A 1 107 ? 19.609 0.972 3.695 1 97.25 107 HIS A N 1
ATOM 865 C CA . HIS A 1 107 ? 19.812 -0.127 4.633 1 97.25 107 HIS A CA 1
ATOM 866 C C . HIS A 1 107 ? 19 0.09 5.914 1 97.25 107 HIS A C 1
ATOM 868 O O . HIS A 1 107 ? 18.641 -0.873 6.59 1 97.25 107 HIS A O 1
ATOM 874 N N . ARG A 1 108 ? 18.734 1.275 6.191 1 97.25 108 ARG A N 1
ATOM 875 C CA . ARG A 1 108 ? 17.906 1.575 7.367 1 97.25 108 ARG A CA 1
ATOM 876 C C . ARG A 1 108 ? 16.438 1.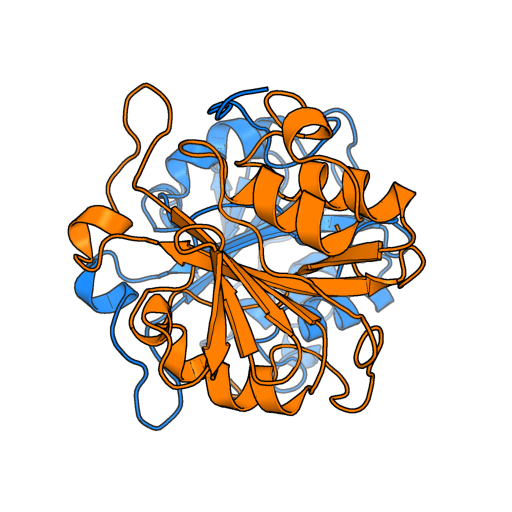359 7.074 1 97.25 108 ARG A C 1
ATOM 878 O O . ARG A 1 108 ? 15.68 0.906 7.941 1 97.25 108 ARG A O 1
ATOM 885 N N . ILE A 1 109 ? 16.031 1.655 5.879 1 97.56 109 ILE A N 1
ATOM 886 C CA . ILE A 1 109 ? 14.633 1.532 5.48 1 97.56 109 ILE A CA 1
ATOM 887 C C . ILE A 1 109 ? 14.258 0.057 5.355 1 97.56 109 ILE A C 1
ATOM 889 O O . ILE A 1 109 ? 13.148 -0.342 5.703 1 97.56 109 ILE A O 1
ATOM 893 N N . LEU A 1 110 ? 15.172 -0.756 4.863 1 97.75 110 LEU A N 1
ATOM 894 C CA . LEU A 1 110 ? 14.875 -2.152 4.562 1 97.75 110 LEU A CA 1
ATOM 895 C C . LEU A 1 110 ? 15.5 -3.076 5.598 1 97.75 110 LEU A C 1
ATOM 897 O O . LEU A 1 110 ? 15.82 -4.23 5.297 1 97.75 110 LEU A O 1
ATOM 901 N N . GLU A 1 111 ? 15.742 -2.518 6.75 1 96.25 111 GLU A N 1
ATOM 902 C CA . GLU A 1 111 ? 16.25 -3.318 7.863 1 96.25 111 GLU A CA 1
ATOM 903 C C . GLU A 1 111 ? 15.172 -4.254 8.406 1 96.25 111 GLU A C 1
ATOM 905 O O . GLU A 1 111 ? 13.977 -4.012 8.211 1 96.25 111 GLU A O 1
ATOM 910 N N . ASP A 1 112 ? 15.664 -5.309 9.039 1 94.5 112 ASP A N 1
ATOM 911 C CA . ASP A 1 112 ? 14.727 -6.18 9.734 1 94.5 112 ASP A CA 1
ATOM 912 C C . ASP A 1 112 ? 14.133 -5.48 10.961 1 94.5 112 ASP A C 1
ATOM 914 O O . ASP A 1 112 ? 14.805 -4.668 11.602 1 94.5 112 ASP A O 1
ATOM 918 N N . PRO A 1 113 ? 12.852 -5.781 11.195 1 92.25 113 PRO A N 1
ATOM 919 C CA . PRO A 1 113 ? 12.266 -5.176 12.398 1 92.25 113 PRO A CA 1
ATOM 920 C C . PRO A 1 113 ? 12.969 -5.617 13.68 1 92.25 113 PRO A C 1
ATOM 922 O O . PRO A 1 113 ? 13.5 -6.727 13.75 1 92.25 113 PRO A O 1
ATOM 925 N N . ASP A 1 114 ? 12.938 -4.781 14.625 1 89.88 114 ASP A N 1
ATOM 926 C CA . ASP A 1 114 ? 13.461 -5.16 15.938 1 89.88 114 ASP A CA 1
ATOM 927 C C . ASP A 1 114 ? 12.461 -6.043 16.688 1 89.88 114 ASP A C 1
ATOM 929 O O . ASP A 1 114 ? 11.469 -6.492 16.125 1 89.88 114 ASP A O 1
ATOM 933 N N . GLU A 1 115 ? 12.711 -6.332 17.938 1 86.12 115 GLU A N 1
ATOM 934 C CA . GLU A 1 115 ? 11.922 -7.266 18.734 1 86.12 115 GLU A CA 1
ATOM 935 C C . GLU A 1 115 ? 10.5 -6.75 18.938 1 86.12 115 GLU A C 1
ATOM 937 O O . GLU A 1 115 ? 9.586 -7.527 19.234 1 86.12 115 GLU A O 1
ATOM 942 N N . HIS A 1 116 ? 10.344 -5.434 18.703 1 82 116 HIS A N 1
ATOM 943 C CA . HIS A 1 116 ? 9.023 -4.836 18.906 1 82 116 HIS A CA 1
ATOM 944 C C . HIS A 1 116 ? 8.312 -4.617 17.578 1 82 116 HIS A C 1
ATOM 946 O O . HIS A 1 116 ? 7.199 -4.094 17.547 1 82 116 HIS A O 1
ATOM 952 N N . GLY A 1 117 ? 8.953 -5 16.422 1 83.31 117 GLY A N 1
ATOM 953 C CA . GLY A 1 117 ? 8.344 -4.867 15.102 1 83.31 117 GLY A CA 1
ATOM 954 C C . GLY A 1 117 ? 8.664 -3.547 14.43 1 83.31 117 GLY A C 1
ATOM 955 O O . GLY A 1 117 ? 8.148 -3.252 13.352 1 83.31 117 GLY A O 1
ATOM 956 N N . TRP A 1 118 ? 9.492 -2.799 15.055 1 86.94 118 TRP A N 1
ATOM 957 C CA . TRP A 1 118 ? 9.883 -1.498 14.516 1 86.94 118 TRP A CA 1
ATOM 958 C C . TRP A 1 118 ? 11.008 -1.643 13.5 1 86.94 118 TRP A C 1
ATOM 960 O O . TRP A 1 118 ? 12 -2.328 13.758 1 86.94 118 TRP A O 1
ATOM 970 N N . VAL A 1 119 ? 10.836 -0.983 12.375 1 90.38 119 VAL A N 1
ATOM 971 C CA . VAL A 1 119 ? 11.883 -0.989 11.352 1 90.38 119 VAL A CA 1
ATOM 972 C C . VAL A 1 119 ? 12.594 0.361 11.336 1 90.38 119 VAL A C 1
ATOM 974 O O . VAL A 1 119 ? 13.742 0.47 11.781 1 90.38 119 VAL A O 1
ATOM 977 N N . CYS A 1 120 ? 11.883 1.332 11.008 1 93.38 120 CYS A N 1
ATOM 978 C CA . CYS A 1 120 ? 12.422 2.688 10.961 1 93.38 120 CYS A CA 1
ATOM 979 C C . CYS A 1 120 ? 11.305 3.719 11.094 1 93.38 120 CYS A C 1
ATOM 981 O O . CYS A 1 120 ? 10.133 3.363 11.156 1 93.38 120 CYS A O 1
ATOM 983 N N . GLY A 1 121 ? 11.719 4.922 11.227 1 93.12 121 GLY A N 1
ATOM 984 C CA . GLY A 1 121 ? 10.742 5.992 11.383 1 93.12 121 GLY A CA 1
ATOM 985 C C . GLY A 1 121 ? 10 6.312 10.109 1 93.12 121 GLY A C 1
ATOM 986 O O . GLY A 1 121 ? 10.508 6.09 9.008 1 93.12 121 GLY A O 1
ATOM 987 N N . SER A 1 122 ? 8.805 6.777 10.305 1 95 122 SER A N 1
ATOM 988 C CA . SER A 1 122 ? 7.988 7.297 9.211 1 95 122 SER A CA 1
ATOM 989 C C . SER A 1 122 ? 7.215 8.539 9.648 1 95 122 SER A C 1
ATOM 991 O O . SER A 1 122 ? 7.145 8.852 10.836 1 95 122 SER A O 1
ATOM 993 N N . HIS A 1 123 ? 6.848 9.25 8.672 1 97.06 123 HIS A N 1
ATOM 994 C CA . HIS A 1 123 ? 6.082 10.477 8.891 1 97.06 123 HIS A CA 1
ATOM 995 C C . HIS A 1 123 ? 4.914 10.578 7.914 1 97.06 123 HIS A C 1
ATOM 997 O O . HIS A 1 123 ? 4.91 9.914 6.875 1 97.06 123 HIS A O 1
ATOM 1003 N N . VAL A 1 124 ? 3.896 11.305 8.352 1 97.94 124 VAL A N 1
ATOM 1004 C CA . VAL A 1 124 ? 2.717 11.477 7.516 1 97.94 124 VAL A CA 1
ATOM 1005 C C . VAL A 1 124 ? 2.41 12.969 7.359 1 97.94 124 VAL A C 1
ATOM 1007 O O . VAL A 1 124 ? 2.518 13.734 8.32 1 97.94 124 VAL A O 1
ATOM 1010 N N . VAL A 1 125 ? 2.074 13.367 6.164 1 98.69 125 VAL A N 1
ATOM 1011 C CA . VAL A 1 125 ? 1.67 14.742 5.867 1 98.69 125 VAL A CA 1
ATOM 1012 C C . VAL A 1 125 ? 0.397 14.734 5.023 1 98.69 125 VAL A C 1
ATOM 1014 O O . VAL A 1 125 ? 0.021 13.695 4.469 1 98.69 125 VAL A O 1
ATOM 1017 N N . ILE A 1 126 ? -0.236 15.852 5.008 1 98.88 126 ILE A N 1
ATOM 1018 C CA . ILE A 1 126 ? -1.401 16.062 4.156 1 98.88 126 ILE A CA 1
ATOM 1019 C C . ILE A 1 126 ? -0.988 16.812 2.893 1 98.88 126 ILE A C 1
ATOM 1021 O O . ILE A 1 126 ? -0.279 17.812 2.963 1 98.88 126 ILE A O 1
ATOM 1025 N N . LEU A 1 127 ? -1.273 16.312 1.776 1 98.81 127 LEU A N 1
ATOM 1026 C CA . LEU A 1 127 ? -1.229 17.078 0.536 1 98.81 127 LEU A CA 1
ATOM 1027 C C . LEU A 1 127 ? -2.621 17.562 0.142 1 98.81 127 LEU A C 1
ATOM 1029 O O . LEU A 1 127 ? -3.525 16.75 -0.068 1 98.81 127 LEU A O 1
ATOM 1033 N N . HIS A 1 128 ? -2.844 18.766 0.127 1 98.75 128 HIS A N 1
ATOM 1034 C CA . HIS A 1 128 ? -4.066 19.375 -0.375 1 98.75 128 HIS A CA 1
ATOM 1035 C C . HIS A 1 128 ? -3.775 20.312 -1.533 1 98.75 128 HIS A C 1
ATOM 1037 O O . HIS A 1 128 ? -3.109 21.344 -1.352 1 98.75 128 HIS A O 1
ATOM 1043 N N . ARG A 1 129 ? -4.23 19.891 -2.715 1 97.12 129 ARG A N 1
ATOM 1044 C CA . ARG A 1 129 ? -3.957 20.609 -3.953 1 97.12 129 ARG A CA 1
ATOM 1045 C C . ARG A 1 129 ? -2.457 20.719 -4.203 1 97.12 129 ARG A C 1
ATOM 1047 O O . ARG A 1 129 ? -1.804 19.734 -4.535 1 97.12 129 ARG A O 1
ATOM 1054 N N . ASP A 1 130 ? -1.84 21.891 -3.902 1 97.88 130 ASP A N 1
ATOM 1055 C CA . ASP A 1 130 ? -0.424 22.062 -4.215 1 97.88 130 ASP A CA 1
ATOM 1056 C C . ASP A 1 130 ? 0.383 22.375 -2.959 1 97.88 130 ASP A C 1
ATOM 1058 O O . ASP A 1 130 ? 1.515 22.859 -3.047 1 97.88 130 ASP A O 1
ATOM 1062 N N . ARG A 1 131 ? -0.238 22.078 -1.791 1 98.62 131 ARG A N 1
ATOM 1063 C CA . ARG A 1 131 ? 0.438 22.391 -0.538 1 98.62 131 ARG A CA 1
ATOM 1064 C C . ARG A 1 131 ? 0.551 21.156 0.353 1 98.62 131 ARG A C 1
ATOM 1066 O O . ARG A 1 131 ? -0.377 20.344 0.423 1 98.62 131 ARG A O 1
ATOM 1073 N N . ILE A 1 132 ? 1.645 21.062 1.027 1 98.81 132 ILE A N 1
ATOM 1074 C CA . ILE A 1 132 ? 1.85 20.047 2.053 1 98.81 132 ILE A CA 1
ATOM 1075 C C . ILE A 1 132 ? 1.645 20.656 3.438 1 98.81 132 ILE A C 1
ATOM 1077 O O . ILE A 1 132 ? 2.256 21.688 3.768 1 98.81 132 ILE A O 1
ATOM 1081 N N . TYR A 1 133 ? 0.745 20.125 4.18 1 98.81 133 TYR A N 1
ATOM 1082 C CA . TYR A 1 133 ? 0.561 20.438 5.594 1 98.81 133 TYR A CA 1
ATOM 1083 C C . TYR A 1 133 ? 1.328 19.453 6.473 1 98.81 133 TYR A C 1
ATOM 1085 O O . TYR A 1 133 ? 0.937 18.297 6.602 1 98.81 133 TYR A O 1
ATOM 1093 N N . ASP A 1 134 ? 2.393 19.938 7.07 1 98.56 134 ASP A N 1
ATOM 1094 C CA . ASP A 1 134 ? 3.291 19.094 7.855 1 98.56 134 ASP A CA 1
ATOM 1095 C C . ASP A 1 134 ? 3.139 19.375 9.352 1 98.56 134 ASP A C 1
ATOM 1097 O O . ASP A 1 134 ? 3.547 20.438 9.836 1 98.56 134 ASP A O 1
ATOM 1101 N N . PRO A 1 135 ? 2.676 18.359 10.031 1 98.19 135 PRO A N 1
ATOM 1102 C CA . PRO A 1 135 ? 2.473 18.594 11.461 1 98.19 135 PRO A CA 1
ATOM 1103 C C . PRO A 1 135 ? 3.785 18.734 12.227 1 98.19 135 PRO A C 1
ATOM 1105 O O . PRO A 1 135 ? 3.797 19.234 13.359 1 98.19 135 PRO A O 1
ATOM 1108 N N . ALA A 1 136 ? 4.844 18.234 11.703 1 97.38 136 ALA A N 1
ATOM 1109 C CA . ALA A 1 136 ? 6.125 18.375 12.391 1 97.38 136 ALA A CA 1
ATOM 1110 C C . ALA A 1 136 ? 6.527 19.844 12.523 1 97.38 136 ALA A C 1
ATOM 1112 O O . ALA A 1 136 ? 7.207 20.219 13.484 1 97.38 136 ALA A O 1
ATOM 1113 N N . LYS A 1 137 ? 6.082 20.656 11.562 1 95.44 137 LYS A N 1
ATOM 1114 C CA . LYS A 1 137 ? 6.461 22.062 11.57 1 95.44 137 LYS A CA 1
ATOM 1115 C C . LYS A 1 137 ? 5.254 22.953 11.852 1 95.44 137 LYS A C 1
ATOM 1117 O O . LYS A 1 137 ? 5.406 24.141 12.148 1 95.44 137 LYS A O 1
ATOM 1122 N N . GLY A 1 138 ? 4.102 22.391 11.727 1 96.62 138 GLY A N 1
ATOM 1123 C CA . GLY A 1 138 ? 2.893 23.188 11.906 1 96.62 138 GLY A CA 1
ATOM 1124 C C . GLY A 1 138 ? 2.711 24.25 10.836 1 96.62 138 GLY A C 1
ATOM 1125 O O . GLY A 1 138 ? 2.264 25.359 11.117 1 96.62 138 GLY A O 1
ATOM 1126 N N . GLU A 1 139 ? 3.154 23.859 9.625 1 96.19 139 GLU A N 1
ATOM 1127 C CA . GLU A 1 139 ? 3.104 24.812 8.516 1 96.19 139 GLU A CA 1
ATOM 1128 C C . GLU A 1 139 ? 2.6 24.141 7.242 1 96.19 139 GLU A C 1
ATOM 1130 O O . GLU A 1 139 ? 2.508 22.922 7.176 1 96.19 139 GLU A O 1
ATOM 1135 N N . ALA A 1 140 ? 2.178 25 6.363 1 98.06 140 ALA A N 1
ATOM 1136 C CA . ALA A 1 140 ? 1.854 24.578 5.004 1 98.06 140 ALA A CA 1
ATOM 1137 C C . ALA A 1 140 ? 2.809 25.203 3.992 1 98.06 140 ALA A C 1
ATOM 1139 O O . ALA A 1 140 ? 3.031 26.422 4.008 1 98.06 140 ALA A O 1
ATOM 1140 N N . VAL A 1 141 ? 3.383 24.375 3.209 1 98.12 141 VAL A N 1
ATOM 1141 C CA . VAL A 1 141 ? 4.305 24.875 2.199 1 98.12 141 VAL A CA 1
ATOM 1142 C C . VAL A 1 141 ? 3.971 24.266 0.839 1 98.12 141 VAL A C 1
ATOM 1144 O O . VAL A 1 141 ? 3.227 23.297 0.757 1 98.12 141 VAL A O 1
ATOM 1147 N N . LYS A 1 142 ? 4.492 24.891 -0.189 1 98.38 142 LYS A N 1
ATOM 1148 C CA . LYS A 1 142 ? 4.312 24.328 -1.522 1 98.38 142 LYS A CA 1
ATOM 1149 C C . LYS A 1 142 ? 4.855 22.891 -1.591 1 98.38 142 LYS A C 1
ATOM 1151 O O . LYS A 1 142 ? 5.91 22.609 -1.03 1 98.38 142 LYS A O 1
ATOM 1156 N N . ALA A 1 143 ? 4.145 22.031 -2.291 1 98.25 143 ALA A N 1
ATOM 1157 C CA . ALA A 1 143 ? 4.441 20.609 -2.322 1 98.25 143 ALA A CA 1
ATOM 1158 C C . ALA A 1 143 ? 5.812 20.344 -2.943 1 98.25 143 ALA A C 1
ATOM 1160 O O . ALA A 1 143 ? 6.547 19.469 -2.492 1 98.25 143 ALA A O 1
ATOM 1161 N N . ASP A 1 144 ? 6.215 21.109 -3.92 1 95.19 144 ASP A N 1
ATOM 1162 C CA . ASP A 1 144 ? 7.406 20.812 -4.711 1 95.19 144 ASP A CA 1
ATOM 1163 C C . ASP A 1 144 ? 8.68 21.203 -3.955 1 95.19 144 ASP A C 1
ATOM 1165 O O . ASP A 1 144 ? 9.781 20.797 -4.34 1 95.19 144 ASP A O 1
ATOM 1169 N N . ILE A 1 145 ? 8.57 21.922 -2.871 1 96.62 145 ILE A N 1
ATOM 1170 C CA . ILE A 1 145 ? 9.766 22.328 -2.152 1 96.62 145 ILE A CA 1
ATOM 1171 C C . ILE A 1 145 ? 9.805 21.672 -0.779 1 96.62 145 ILE A C 1
ATOM 1173 O O . ILE A 1 145 ? 10.758 21.844 -0.018 1 96.62 145 ILE A O 1
ATOM 1177 N N . HIS A 1 146 ? 8.766 21 -0.387 1 97.38 146 HIS A N 1
ATOM 1178 C CA . HIS A 1 146 ? 8.75 20.328 0.91 1 97.38 146 HIS A CA 1
ATOM 1179 C C . HIS A 1 146 ? 9.812 19.234 0.981 1 97.38 146 HIS A C 1
ATOM 1181 O O . HIS A 1 146 ? 10.055 18.531 -0.006 1 97.38 146 HIS A O 1
ATOM 1187 N N . ARG A 1 147 ? 10.297 19.016 2.078 1 96.25 147 ARG A N 1
ATOM 1188 C CA . ARG A 1 147 ? 11.414 18.094 2.291 1 96.25 147 ARG A CA 1
ATOM 1189 C C . ARG A 1 147 ? 11.008 16.656 1.992 1 96.25 147 ARG A C 1
ATOM 1191 O O . ARG A 1 147 ? 11.867 15.812 1.715 1 96.25 147 ARG A O 1
ATOM 1198 N N . CYS A 1 148 ? 9.75 16.344 2.09 1 97.31 148 CYS A N 1
ATOM 1199 C CA . CYS A 1 148 ? 9.32 14.953 1.905 1 97.31 148 CYS A CA 1
ATOM 1200 C C . CYS A 1 148 ? 9.555 14.5 0.47 1 97.31 148 CYS A C 1
ATOM 1202 O O . CYS A 1 148 ? 9.539 13.297 0.184 1 97.31 148 CYS A O 1
ATOM 1204 N N . THR A 1 149 ? 9.75 15.406 -0.479 1 97.38 149 THR A N 1
ATOM 1205 C CA . THR A 1 149 ? 9.906 15.055 -1.885 1 97.38 149 THR A CA 1
ATOM 1206 C C . THR A 1 149 ? 11.102 14.125 -2.08 1 97.38 149 THR A C 1
ATOM 1208 O O . THR A 1 149 ? 11.086 13.25 -2.949 1 97.38 149 THR A O 1
ATOM 1211 N N . THR A 1 150 ? 12.086 14.266 -1.196 1 97.5 150 THR A N 1
ATOM 1212 C CA . THR A 1 150 ? 13.305 13.484 -1.361 1 97.5 150 THR A CA 1
ATOM 1213 C C . THR A 1 150 ? 13.234 12.195 -0.549 1 97.5 150 THR A C 1
ATOM 1215 O O . THR A 1 150 ? 14.203 11.438 -0.488 1 97.5 150 THR A O 1
ATOM 1218 N N . LYS A 1 151 ? 12.133 11.914 0.114 1 98.44 151 LYS A N 1
ATOM 1219 C CA . LYS A 1 151 ? 11.969 10.742 0.974 1 98.44 151 LYS A CA 1
ATOM 1220 C C . LYS A 1 151 ? 11.258 9.609 0.237 1 98.44 151 LYS A C 1
ATOM 1222 O O . LYS A 1 151 ? 10.43 9.859 -0.64 1 98.44 151 LYS A O 1
ATOM 1227 N N . HIS A 1 152 ? 11.617 8.398 0.61 1 98.19 152 HIS A N 1
ATOM 1228 C CA . HIS A 1 152 ? 10.984 7.23 0.015 1 98.19 152 HIS A CA 1
ATOM 1229 C C . HIS A 1 152 ? 9.555 7.059 0.521 1 98.19 152 HIS A C 1
ATOM 1231 O O . HIS A 1 152 ? 9.281 7.27 1.705 1 98.19 152 HIS A O 1
ATOM 1237 N N . THR A 1 153 ? 8.727 6.629 -0.367 1 97.12 153 THR A N 1
ATOM 1238 C CA . THR A 1 153 ? 7.289 6.504 -0.141 1 97.12 153 THR A CA 1
ATOM 1239 C C . THR A 1 153 ? 6.977 5.254 0.676 1 97.12 153 THR A C 1
ATOM 1241 O O . THR A 1 153 ? 7.461 4.164 0.363 1 97.12 153 THR A O 1
ATOM 1244 N N . LYS A 1 154 ? 6.223 5.465 1.714 1 97.06 154 LYS A N 1
ATOM 1245 C CA . LYS A 1 154 ? 5.68 4.332 2.457 1 97.06 154 LYS A CA 1
ATOM 1246 C C . LYS A 1 154 ? 4.266 3.994 1.988 1 97.06 154 LYS A C 1
ATOM 1248 O O . LYS A 1 154 ? 3.953 2.83 1.735 1 97.06 154 LYS A O 1
ATOM 1253 N N . ARG A 1 155 ? 3.404 5.051 1.896 1 96.5 155 ARG A N 1
ATOM 1254 C CA . ARG A 1 155 ? 2.027 4.906 1.437 1 96.5 155 ARG A CA 1
ATOM 1255 C C . ARG A 1 155 ? 1.487 6.227 0.896 1 96.5 155 ARG A C 1
ATOM 1257 O O . ARG A 1 155 ? 1.841 7.297 1.392 1 96.5 155 ARG A O 1
ATOM 1264 N N . VAL A 1 156 ? 0.604 6.008 -0.028 1 97.12 156 VAL A N 1
ATOM 1265 C CA . VAL A 1 156 ? -0.183 7.133 -0.523 1 97.12 156 VAL A CA 1
ATOM 1266 C C . VAL A 1 156 ? -1.671 6.797 -0.453 1 97.12 156 VAL A C 1
ATOM 1268 O O . VAL A 1 156 ? -2.1 5.75 -0.949 1 97.12 156 VAL A O 1
ATOM 1271 N N . PHE A 1 157 ? -2.412 7.633 0.205 1 97.94 157 PHE A N 1
ATOM 1272 C CA . PHE A 1 157 ? -3.865 7.508 0.232 1 97.94 157 PHE A CA 1
ATOM 1273 C C . PHE A 1 157 ? -4.527 8.742 -0.366 1 97.94 157 PHE A C 1
ATOM 1275 O O . PHE A 1 157 ? -4.148 9.867 -0.046 1 97.94 157 PHE A O 1
ATOM 1282 N N . ARG A 1 158 ? -5.406 8.508 -1.201 1 97.38 158 ARG A N 1
ATOM 1283 C CA . ARG A 1 158 ? -6.371 9.555 -1.524 1 97.38 158 ARG A CA 1
ATOM 1284 C C . ARG A 1 158 ? -7.496 9.602 -0.495 1 97.38 158 ARG A C 1
ATOM 1286 O O . ARG A 1 158 ? -7.961 8.562 -0.031 1 97.38 158 ARG A O 1
ATOM 1293 N N . ILE A 1 159 ? -7.836 10.711 -0.052 1 98.12 159 ILE A N 1
ATOM 1294 C CA . ILE A 1 159 ? -9.008 10.844 0.809 1 98.12 159 ILE A CA 1
ATOM 1295 C C . ILE A 1 159 ? -10.258 11.023 -0.047 1 98.12 159 ILE A C 1
ATOM 1297 O O . ILE A 1 159 ? -10.312 11.922 -0.893 1 98.12 159 ILE A O 1
ATOM 1301 N N . VAL A 1 160 ? -11.195 10.172 0.173 1 97 160 VAL A N 1
ATOM 1302 C CA . VAL A 1 160 ? -12.422 10.133 -0.618 1 97 160 VAL A CA 1
ATOM 1303 C C . VAL A 1 160 ? -13.633 10.195 0.307 1 97 160 VAL A C 1
ATOM 1305 O O . VAL A 1 160 ? -13.5 10.031 1.523 1 97 160 VAL A O 1
ATOM 1308 N N . PRO A 1 161 ? -14.812 10.5 -0.303 1 97.06 161 PRO A N 1
ATOM 1309 C CA . PRO A 1 161 ? -16.016 10.438 0.526 1 97.06 161 PRO A CA 1
ATOM 1310 C C . PRO A 1 161 ? -16.219 9.07 1.172 1 97.06 161 PRO A C 1
ATOM 1312 O O . PRO A 1 161 ? -15.875 8.047 0.581 1 97.06 161 PRO A O 1
ATOM 1315 N N . ALA A 1 162 ? -16.812 9.039 2.312 1 96.94 162 ALA A N 1
ATOM 1316 C CA . ALA A 1 162 ? -16.969 7.82 3.109 1 96.94 162 ALA A CA 1
ATOM 1317 C C . ALA A 1 162 ? -17.719 6.746 2.328 1 96.94 162 ALA A C 1
ATOM 1319 O O . ALA A 1 162 ? -17.516 5.551 2.557 1 96.94 162 ALA A O 1
ATOM 1320 N N . ASN A 1 163 ? -18.562 7.141 1.411 1 94.44 163 ASN A N 1
ATOM 1321 C CA . ASN A 1 163 ? -19.391 6.188 0.67 1 94.44 163 ASN A CA 1
ATOM 1322 C C . ASN A 1 163 ? -18.766 5.848 -0.683 1 94.44 163 ASN A C 1
ATOM 1324 O O . ASN A 1 163 ? -19.406 5.219 -1.524 1 94.44 163 ASN A O 1
ATOM 1328 N N . HIS A 1 164 ? -17.562 6.328 -0.94 1 93.81 164 HIS A N 1
ATOM 1329 C CA . HIS A 1 164 ? -16.875 5.996 -2.189 1 93.81 164 HIS A CA 1
ATOM 1330 C C . HIS A 1 164 ? -16.688 4.492 -2.33 1 93.81 164 HIS A C 1
ATOM 1332 O O . HIS A 1 164 ? -16.469 3.795 -1.34 1 93.81 164 HIS A O 1
ATOM 1338 N N . GLU A 1 165 ? -16.719 3.939 -3.443 1 90.88 165 GLU A N 1
ATOM 1339 C CA . GLU A 1 165 ? -16.656 2.504 -3.699 1 90.88 165 GLU A CA 1
ATOM 1340 C C . GLU A 1 165 ? -15.273 1.951 -3.348 1 90.88 165 GLU A C 1
ATOM 1342 O O . GLU A 1 165 ? -15.133 0.762 -3.053 1 90.88 165 GLU A O 1
ATOM 1347 N N . ARG A 1 166 ? -14.273 2.826 -3.379 1 92.31 166 ARG A N 1
ATOM 1348 C CA . ARG A 1 166 ? -12.93 2.428 -2.984 1 92.31 166 ARG A CA 1
ATOM 1349 C C . ARG A 1 166 ? -12.609 2.914 -1.576 1 92.31 166 ARG A C 1
ATOM 1351 O O . ARG A 1 166 ? -13.125 3.943 -1.136 1 92.31 166 ARG A O 1
ATOM 1358 N N . GLY A 1 167 ? -11.758 2.055 -0.959 1 94.19 167 GLY A N 1
ATOM 1359 C CA . GLY A 1 167 ? -11.328 2.516 0.35 1 94.19 167 GLY A CA 1
ATOM 1360 C C . GLY A 1 167 ? -10.984 1.383 1.3 1 94.19 167 GLY A C 1
ATOM 1361 O O . GLY A 1 167 ? -11.148 0.209 0.957 1 94.19 167 GLY A O 1
ATOM 1362 N N . ILE A 1 168 ? -10.391 1.806 2.373 1 92.75 168 ILE A N 1
ATOM 1363 C CA . ILE A 1 168 ? -10.086 0.846 3.43 1 92.75 168 ILE A CA 1
ATOM 1364 C C . ILE A 1 168 ? -10.969 1.126 4.648 1 92.75 168 ILE A C 1
ATOM 1366 O O . ILE A 1 168 ? -11.406 2.26 4.855 1 92.75 168 ILE A O 1
ATOM 1370 N N . MET B 1 1 ? -3.971 5.426 22.172 1 35.34 1 MET B N 1
ATOM 1371 C CA . MET B 1 1 ? -3.535 4.082 21.797 1 35.34 1 MET B CA 1
ATOM 1372 C C . MET B 1 1 ? -2.258 4.133 20.969 1 35.34 1 MET B C 1
ATOM 1374 O O . MET B 1 1 ? -2.162 4.906 20.016 1 35.34 1 MET B O 1
ATOM 1378 N N . SER B 1 2 ? -0.917 3.807 21.453 1 45.31 2 SER B N 1
ATOM 1379 C CA . SER B 1 2 ? 0.466 3.834 20.984 1 45.31 2 SER B CA 1
ATOM 1380 C C . SER B 1 2 ? 0.645 2.99 19.719 1 45.31 2 SER B C 1
ATOM 1382 O O . SER B 1 2 ? -0.241 2.215 19.359 1 45.31 2 SER B O 1
ATOM 1384 N N . PHE B 1 3 ? 1.725 3.152 19.109 1 48.75 3 PHE B N 1
ATOM 1385 C CA . PHE B 1 3 ? 2.34 2.281 18.125 1 48.75 3 PHE B CA 1
ATOM 1386 C C . PHE B 1 3 ? 2.193 0.817 18.516 1 48.75 3 PHE B C 1
ATOM 1388 O O . PHE B 1 3 ? 2.557 0.431 19.625 1 48.75 3 PHE B O 1
ATOM 1395 N N . ASN B 1 4 ? 1.208 0.117 17.875 1 58.44 4 ASN B N 1
ATOM 1396 C CA . ASN B 1 4 ? 1.051 -1.314 18.109 1 58.44 4 ASN B CA 1
ATOM 1397 C C . ASN B 1 4 ? 1.779 -2.139 17.047 1 58.44 4 ASN B C 1
ATOM 1399 O O . ASN B 1 4 ? 1.304 -2.268 15.922 1 58.44 4 ASN B O 1
ATOM 1403 N N . TYR B 1 5 ? 2.83 -2.607 17.547 1 57.25 5 TYR B N 1
ATOM 1404 C CA . TYR B 1 5 ? 3.701 -3.396 16.688 1 57.25 5 TYR B CA 1
ATOM 1405 C C . TYR B 1 5 ? 2.979 -4.637 16.172 1 57.25 5 TYR B C 1
ATOM 1407 O O . TYR B 1 5 ? 3.391 -5.23 15.172 1 57.25 5 TYR B O 1
ATOM 1415 N N . SER B 1 6 ? 1.903 -4.867 16.844 1 61.59 6 SER B N 1
ATOM 1416 C CA . SER B 1 6 ? 1.202 -6.109 16.531 1 61.59 6 SER B CA 1
ATOM 1417 C C . SER B 1 6 ? -0.058 -5.84 15.719 1 61.59 6 SER B C 1
ATOM 1419 O O . SER B 1 6 ? -0.975 -6.664 15.695 1 61.59 6 SER B O 1
ATOM 1421 N N . THR B 1 7 ? 0.084 -4.754 15.055 1 76.44 7 THR B N 1
ATOM 1422 C CA . THR B 1 7 ? -1.115 -4.461 14.273 1 76.44 7 THR B CA 1
ATOM 1423 C C . THR B 1 7 ? -1.31 -5.492 13.172 1 76.44 7 THR B C 1
ATOM 1425 O O . THR B 1 7 ? -0.371 -5.805 12.43 1 76.44 7 THR B O 1
ATOM 1428 N N . ALA B 1 8 ? -2.533 -5.953 13.164 1 84.12 8 ALA B N 1
ATOM 1429 C CA . ALA B 1 8 ? -2.873 -6.961 12.156 1 84.12 8 ALA B CA 1
ATOM 1430 C C . ALA B 1 8 ? -2.988 -6.336 10.773 1 84.12 8 ALA B C 1
ATOM 1432 O O . ALA B 1 8 ? -3.422 -5.188 10.633 1 84.12 8 ALA B O 1
ATOM 1433 N N . LEU B 1 9 ? -2.617 -7.078 9.789 1 90.25 9 LEU B N 1
ATOM 1434 C CA . LEU B 1 9 ? -2.762 -6.648 8.398 1 90.25 9 LEU B CA 1
ATOM 1435 C C . LEU B 1 9 ? -4.23 -6.504 8.023 1 90.25 9 LEU B C 1
ATOM 1437 O O . LEU B 1 9 ? -4.574 -5.758 7.105 1 90.25 9 LEU B O 1
ATOM 1441 N N . TRP B 1 10 ? -5.07 -7.258 8.602 1 89.38 10 TRP B N 1
ATOM 1442 C CA . TRP B 1 10 ? -6.508 -7.289 8.359 1 89.38 10 TRP B CA 1
ATOM 1443 C C . TRP B 1 10 ? -7.281 -7.441 9.664 1 89.38 10 TRP B C 1
ATOM 1445 O O . TRP B 1 10 ? -6.895 -8.227 10.539 1 89.38 10 TRP B O 1
ATOM 1455 N N . PRO B 1 11 ? -8.414 -6.535 9.594 1 79.69 11 PRO B N 1
ATOM 1456 C CA . PRO B 1 11 ? -9.195 -6.68 10.82 1 79.69 11 PRO B CA 1
ATOM 1457 C C . PRO B 1 11 ? -9.953 -8.008 10.883 1 79.69 11 PRO B C 1
ATOM 1459 O O . PRO B 1 11 ? -10.234 -8.609 9.844 1 79.69 11 PRO B O 1
ATOM 1462 N N . HIS B 1 12 ? -10.305 -8.406 12.023 1 69.31 12 HIS B N 1
ATOM 1463 C CA . HIS B 1 12 ? -11.148 -9.555 12.344 1 69.31 12 HIS B CA 1
ATOM 1464 C C . HIS B 1 12 ? -10.609 -10.828 11.688 1 69.31 12 HIS B C 1
ATOM 1466 O O . HIS B 1 12 ? -11.055 -11.211 10.609 1 69.31 12 HIS B O 1
ATOM 1472 N N . SER B 1 13 ? -9.844 -11.531 12.094 1 64.56 13 SER B N 1
ATOM 1473 C CA . SER B 1 13 ? -9.125 -12.719 11.625 1 64.56 13 SER B CA 1
ATOM 1474 C C . SER B 1 13 ? -10.086 -13.867 11.352 1 64.56 13 SER B C 1
ATOM 1476 O O . SER B 1 13 ? -9.742 -14.812 10.633 1 64.56 13 SER B O 1
ATOM 1478 N N . ASP B 1 14 ? -11.258 -13.602 11.617 1 73.19 14 ASP B N 1
ATOM 1479 C CA . ASP B 1 14 ? -12.086 -14.797 11.531 1 73.19 14 ASP B CA 1
ATOM 1480 C C . ASP B 1 14 ? -12.844 -14.844 10.203 1 73.19 14 ASP B C 1
ATOM 1482 O O . ASP B 1 14 ? -13.391 -15.883 9.828 1 73.19 14 ASP B O 1
ATOM 1486 N N . ASP B 1 15 ? -12.727 -13.836 9.445 1 79.38 15 ASP B N 1
ATOM 1487 C CA . ASP B 1 15 ? -13.414 -13.844 8.156 1 79.38 15 ASP B CA 1
ATOM 1488 C C . ASP B 1 15 ? -12.625 -14.633 7.117 1 79.38 15 ASP B C 1
ATOM 1490 O O . ASP B 1 15 ? -11.406 -14.453 6.984 1 79.38 15 ASP B O 1
ATOM 1494 N N . ALA B 1 16 ? -13.227 -15.695 6.598 1 88.44 16 ALA B N 1
ATOM 1495 C CA . ALA B 1 16 ? -12.672 -16.422 5.457 1 88.44 16 ALA B CA 1
ATOM 1496 C C . ALA B 1 16 ? -13.594 -16.328 4.246 1 88.44 16 ALA B C 1
ATOM 1498 O O . ALA B 1 16 ? -14.75 -16.766 4.305 1 88.44 16 ALA B O 1
ATOM 1499 N N . PHE B 1 17 ? -13.086 -15.781 3.191 1 95.25 17 PHE B N 1
ATOM 1500 C CA . PHE B 1 17 ? -13.914 -15.523 2.023 1 95.25 17 PHE B CA 1
ATOM 1501 C C . PHE B 1 17 ? -13.727 -16.609 0.974 1 95.25 17 PHE B C 1
ATOM 1503 O O . PHE B 1 17 ? -14.695 -17.031 0.324 1 95.25 17 PHE B O 1
ATOM 1510 N N . PHE B 1 18 ? -12.523 -17.078 0.857 1 97.25 18 PHE B N 1
ATOM 1511 C CA . PHE B 1 18 ? -12.234 -17.969 -0.254 1 97.25 18 PHE B CA 1
ATOM 1512 C C . PHE B 1 18 ? -11.383 -19.156 0.208 1 97.25 18 PHE B C 1
ATOM 1514 O O . PHE B 1 18 ? -10.547 -19.656 -0.542 1 97.25 18 PHE B O 1
ATOM 1521 N N . ARG B 1 19 ? -11.578 -19.531 1.375 1 95.31 19 ARG B N 1
ATOM 1522 C CA . ARG B 1 19 ? -10.82 -20.625 1.975 1 95.31 19 ARG B CA 1
ATOM 1523 C C . ARG B 1 19 ? -10.945 -21.906 1.146 1 95.31 19 ARG B C 1
ATOM 1525 O O . ARG B 1 19 ? -10 -22.688 1.051 1 95.31 19 ARG B O 1
ATOM 1532 N N . ASP B 1 20 ? -12.102 -22.094 0.484 1 95.5 20 ASP B N 1
ATOM 1533 C CA . ASP B 1 20 ? -12.375 -23.359 -0.184 1 95.5 20 ASP B CA 1
ATOM 1534 C C . ASP B 1 20 ? -12.109 -23.266 -1.685 1 95.5 20 ASP B C 1
ATOM 1536 O O . ASP B 1 20 ? -12.469 -24.172 -2.445 1 95.5 20 ASP B O 1
ATOM 1540 N N . LEU B 1 21 ? -11.531 -22.156 -2.1 1 96.94 21 LEU B N 1
ATOM 1541 C CA . LEU B 1 21 ? -11.234 -22 -3.518 1 96.94 21 LEU B CA 1
ATOM 1542 C C . LEU B 1 21 ? -10.242 -23.047 -3.994 1 96.94 21 LEU B C 1
ATOM 1544 O O . LEU B 1 21 ? -9.234 -23.312 -3.326 1 96.94 21 LEU B O 1
ATOM 1548 N N . ASP B 1 22 ? -10.57 -23.672 -5.059 1 96.38 22 ASP B N 1
ATOM 1549 C CA . ASP B 1 22 ? -9.641 -24.609 -5.691 1 96.38 22 ASP B CA 1
ATOM 1550 C C . ASP B 1 22 ? -8.766 -23.891 -6.719 1 96.38 22 ASP B C 1
ATOM 1552 O O . ASP B 1 22 ? -9.273 -23.281 -7.668 1 96.38 22 ASP B O 1
ATOM 1556 N N . ILE B 1 23 ? -7.453 -23.938 -6.512 1 97.94 23 ILE B N 1
ATOM 1557 C CA . ILE B 1 23 ? -6.52 -23.266 -7.406 1 97.94 23 ILE B CA 1
ATOM 1558 C C . ILE B 1 23 ? -5.551 -24.281 -8.008 1 97.94 23 ILE B C 1
ATOM 1560 O O . ILE B 1 23 ? -4.941 -25.062 -7.277 1 97.94 23 ILE B O 1
ATOM 1564 N N . SER B 1 24 ? -5.469 -24.312 -9.289 1 97.44 24 SER B N 1
ATOM 1565 C CA . SER B 1 24 ? -4.469 -25.109 -9.984 1 97.44 24 SER B CA 1
ATOM 1566 C C . SER B 1 24 ? -3.262 -24.266 -10.375 1 97.44 24 SER B C 1
ATOM 1568 O O . SER B 1 24 ? -3.402 -23.25 -11.055 1 97.44 24 SER B O 1
ATOM 1570 N N . PRO B 1 25 ? -2.154 -24.719 -9.945 1 97.81 25 PRO B N 1
ATOM 1571 C CA . PRO B 1 25 ? -0.964 -23.953 -10.32 1 97.81 25 PRO B CA 1
ATOM 1572 C C . PRO B 1 25 ? -0.775 -23.859 -11.836 1 97.81 25 PRO B C 1
ATOM 1574 O O . PRO B 1 25 ? -1.049 -24.828 -12.555 1 97.81 25 PRO B O 1
ATOM 1577 N N . LYS B 1 26 ? -0.331 -22.766 -12.312 1 97.56 26 LYS B N 1
ATOM 1578 C CA . LYS B 1 26 ? -0.021 -22.531 -13.719 1 97.56 26 LYS B CA 1
ATOM 1579 C C . LYS B 1 26 ? 1.339 -21.859 -13.883 1 97.56 26 LYS B C 1
ATOM 1581 O O . LYS B 1 26 ? 1.681 -20.953 -13.125 1 97.56 26 LYS B O 1
ATOM 1586 N N . LEU B 1 27 ? 2.055 -22.359 -14.875 1 97.94 27 LEU B N 1
ATOM 1587 C CA . LEU B 1 27 ? 3.297 -21.703 -15.266 1 97.94 27 LEU B CA 1
ATOM 1588 C C . LEU B 1 27 ? 3.018 -20.453 -16.094 1 97.94 27 LEU B C 1
ATOM 1590 O O . LEU B 1 27 ? 2.184 -20.484 -17 1 97.94 27 LEU B O 1
ATOM 1594 N N . GLN B 1 28 ? 3.695 -19.344 -15.711 1 96.5 28 GLN B N 1
ATOM 1595 C CA . GLN B 1 28 ? 3.48 -18.109 -16.469 1 96.5 28 GLN B CA 1
ATOM 1596 C C . GLN B 1 28 ? 4.164 -18.188 -17.828 1 96.5 28 GLN B C 1
ATOM 1598 O O . GLN B 1 28 ? 5.199 -18.844 -17.984 1 96.5 28 GLN B O 1
ATOM 1603 N N . TYR B 1 29 ? 3.51 -17.422 -18.734 1 92.12 29 TYR B N 1
ATOM 1604 C CA . TYR B 1 29 ? 4.156 -17.172 -20.016 1 92.12 29 TYR B CA 1
ATOM 1605 C C . TYR B 1 29 ? 5.059 -15.945 -19.953 1 92.12 29 TYR B C 1
ATOM 1607 O O . TYR B 1 29 ? 4.586 -14.836 -19.719 1 92.12 29 TYR B O 1
ATOM 1615 N N . GLY B 1 30 ? 6.375 -16.125 -20.203 1 90.88 30 GLY B N 1
ATOM 1616 C CA . GLY B 1 30 ? 7.227 -14.945 -20.156 1 90.88 30 GLY B CA 1
ATOM 1617 C C . GLY B 1 30 ? 7.105 -14.172 -18.859 1 90.88 30 GLY B C 1
ATOM 1618 O O . GLY B 1 30 ? 6.977 -14.766 -17.781 1 90.88 30 GLY B O 1
ATOM 1619 N N . PRO B 1 31 ? 7.215 -12.844 -18.938 1 89.88 31 PRO B N 1
ATOM 1620 C CA . PRO B 1 31 ? 7.184 -12.008 -17.734 1 89.88 31 PRO B CA 1
ATOM 1621 C C . PRO B 1 31 ? 5.766 -11.625 -17.312 1 89.88 31 PRO B C 1
ATOM 1623 O O . PRO B 1 31 ? 5.52 -10.469 -16.953 1 89.88 31 PRO B O 1
ATOM 1626 N N . HIS B 1 32 ? 4.863 -12.594 -17.344 1 93.75 32 HIS B N 1
ATOM 1627 C CA . HIS B 1 32 ? 3.451 -12.281 -17.156 1 93.75 32 HIS B CA 1
ATOM 1628 C C . HIS B 1 32 ? 2.91 -12.938 -15.883 1 93.75 32 HIS B C 1
ATOM 1630 O O . HIS B 1 32 ? 1.876 -13.609 -15.922 1 93.75 32 HIS B O 1
ATOM 1636 N N . CYS B 1 33 ? 3.582 -12.641 -14.773 1 96.38 33 CYS B N 1
ATOM 1637 C CA . CYS B 1 33 ? 3.174 -13.25 -13.516 1 96.38 33 CYS B CA 1
ATOM 1638 C C . CYS B 1 33 ? 1.778 -12.789 -13.109 1 96.38 33 CYS B C 1
ATOM 1640 O O . CYS B 1 33 ? 0.986 -13.57 -12.594 1 96.38 33 CYS B O 1
ATOM 1642 N N . VAL B 1 34 ? 1.426 -11.555 -13.367 1 96.81 34 VAL B N 1
ATOM 1643 C CA . VAL B 1 34 ? 0.112 -11.023 -13.008 1 96.81 34 VAL B CA 1
ATOM 1644 C C . VAL B 1 34 ? -0.971 -11.758 -13.797 1 96.81 34 VAL B C 1
ATOM 1646 O O . VAL B 1 34 ? -1.947 -12.242 -13.227 1 96.81 34 VAL B O 1
ATOM 1649 N N . ALA B 1 35 ? -0.755 -11.844 -15.086 1 97 35 ALA B N 1
ATOM 1650 C CA . ALA B 1 35 ? -1.713 -12.547 -15.938 1 97 35 ALA B CA 1
ATOM 1651 C C . ALA B 1 35 ? -1.901 -13.992 -15.484 1 97 35 ALA B C 1
ATOM 1653 O O . ALA B 1 35 ? -3.025 -14.5 -15.453 1 97 35 ALA B O 1
ATOM 1654 N N . ALA B 1 36 ? -0.829 -14.633 -15.141 1 98.12 36 ALA B N 1
ATOM 1655 C CA . ALA B 1 36 ? -0.888 -16.016 -14.688 1 98.12 36 ALA B CA 1
ATOM 1656 C C . ALA B 1 36 ? -1.67 -16.141 -13.383 1 98.12 36 ALA B C 1
ATOM 1658 O O . ALA B 1 36 ? -2.49 -17.047 -13.227 1 98.12 36 ALA B O 1
ATOM 1659 N N . CYS B 1 37 ? -1.447 -15.234 -12.469 1 98.44 37 CYS B N 1
ATOM 1660 C CA . CYS B 1 37 ? -2.17 -15.25 -11.203 1 98.44 37 CYS B CA 1
ATOM 1661 C C . CYS B 1 37 ? -3.66 -15.008 -11.422 1 98.44 37 CYS B C 1
ATOM 1663 O O . CYS B 1 37 ? -4.496 -15.711 -10.852 1 98.44 37 CYS B O 1
ATOM 1665 N N . LEU B 1 38 ? -3.945 -14.016 -12.227 1 98.31 38 LEU B N 1
ATOM 1666 C CA . LEU B 1 38 ? -5.348 -13.758 -12.531 1 98.31 38 LEU B CA 1
ATOM 1667 C C . LEU B 1 38 ? -5.996 -14.984 -13.172 1 98.31 38 LEU B C 1
ATOM 1669 O O . LEU B 1 38 ? -7.137 -15.328 -12.852 1 98.31 38 LEU B O 1
ATOM 1673 N N . SER B 1 39 ? -5.285 -15.594 -14.039 1 98.38 39 SER B N 1
ATOM 1674 C CA . SER B 1 39 ? -5.773 -16.812 -14.672 1 98.38 39 SER B CA 1
ATOM 1675 C C . SER B 1 39 ? -6.078 -17.891 -13.641 1 98.38 39 SER B C 1
ATOM 1677 O O . SER B 1 39 ? -7.125 -18.547 -13.703 1 98.38 39 SER B O 1
ATOM 1679 N N . MET B 1 40 ? -5.223 -18.078 -12.711 1 98.5 40 MET B N 1
ATOM 1680 C CA . MET B 1 40 ? -5.426 -19.078 -11.664 1 98.5 40 MET B CA 1
ATOM 1681 C C . MET B 1 40 ? -6.645 -18.734 -10.812 1 98.5 40 MET B C 1
ATOM 1683 O O . MET B 1 40 ? -7.391 -19.625 -10.398 1 98.5 40 MET B O 1
ATOM 1687 N N . LEU B 1 41 ? -6.879 -17.484 -10.602 1 98.44 41 LEU B N 1
ATOM 1688 C CA . LEU B 1 41 ? -7.918 -17.047 -9.688 1 98.44 41 LEU B CA 1
ATOM 1689 C C . LEU B 1 41 ? -9.281 -17.016 -10.375 1 98.44 41 LEU B C 1
ATOM 1691 O O . LEU B 1 41 ? -10.32 -17.078 -9.711 1 98.44 41 LEU B O 1
ATOM 1695 N N . THR B 1 42 ? -9.32 -16.953 -11.672 1 97.5 42 THR B N 1
ATOM 1696 C CA . THR B 1 42 ? -10.586 -16.75 -12.375 1 97.5 42 THR B CA 1
ATOM 1697 C C . THR B 1 42 ? -10.938 -17.984 -13.211 1 97.5 42 THR B C 1
ATOM 1699 O O . THR B 1 42 ? -12.094 -18.156 -13.602 1 97.5 42 THR B O 1
ATOM 1702 N N . GLY B 1 43 ? -9.898 -18.719 -13.578 1 96.75 43 GLY B N 1
ATOM 1703 C CA . GLY B 1 43 ? -10.117 -19.859 -14.453 1 96.75 43 GLY B CA 1
ATOM 1704 C C . GLY B 1 43 ? -10 -19.516 -15.922 1 96.75 43 GLY B C 1
ATOM 1705 O O . GLY B 1 43 ? -10.039 -20.406 -16.781 1 96.75 43 GLY B O 1
ATOM 1706 N N . GLU B 1 44 ? -9.859 -18.25 -16.25 1 97.25 44 GLU B N 1
ATOM 1707 C CA . GLU B 1 44 ? -9.711 -17.812 -17.641 1 97.25 44 GLU B CA 1
ATOM 1708 C C . GLU B 1 44 ? -8.289 -18.047 -18.141 1 97.25 44 GLU B C 1
ATOM 1710 O O . GLU B 1 44 ? -7.34 -18.094 -17.344 1 97.25 44 GLU B O 1
ATOM 1715 N N . PRO B 1 45 ? -8.133 -18.188 -19.422 1 97.12 45 PRO B N 1
ATOM 1716 C CA . PRO B 1 45 ? -6.773 -18.359 -19.953 1 97.12 45 PRO B CA 1
ATOM 1717 C C . PRO B 1 45 ? -5.879 -17.156 -19.672 1 97.12 45 PRO B C 1
ATOM 1719 O O . PRO B 1 45 ? -6.355 -16.016 -19.672 1 97.12 45 PRO B O 1
ATOM 1722 N N . GLN B 1 46 ? -4.609 -17.391 -19.5 1 96.44 46 GLN B N 1
ATOM 1723 C CA . GLN B 1 46 ? -3.648 -16.312 -19.25 1 96.44 46 GLN B CA 1
ATOM 1724 C C . GLN B 1 46 ? -3.717 -15.25 -20.344 1 96.44 46 GLN B C 1
ATOM 1726 O O . GLN B 1 46 ? -3.586 -14.062 -20.062 1 96.44 46 GLN B O 1
ATOM 1731 N N . ARG B 1 47 ? -3.914 -15.648 -21.516 1 95.31 47 ARG B N 1
ATOM 1732 C CA . ARG B 1 47 ? -3.926 -14.766 -22.688 1 95.31 47 ARG B CA 1
ATOM 1733 C C . ARG B 1 47 ? -5.02 -13.711 -22.562 1 95.31 47 ARG B C 1
ATOM 1735 O O . ARG B 1 47 ? -4.914 -12.633 -23.141 1 95.31 47 ARG B O 1
ATOM 1742 N N . SER B 1 48 ? -6.059 -14.031 -21.797 1 95.06 48 SER B N 1
ATOM 1743 C CA . SER B 1 48 ? -7.152 -13.086 -21.609 1 95.06 48 SER B CA 1
ATOM 1744 C C . SER B 1 48 ? -6.676 -11.836 -20.859 1 95.06 48 SER B C 1
ATOM 1746 O O . SER B 1 48 ? -7.352 -10.805 -20.891 1 95.06 48 SER B O 1
ATOM 1748 N N . TYR B 1 49 ? -5.496 -11.938 -20.25 1 94.69 49 TYR B N 1
ATOM 1749 C CA . TYR B 1 49 ? -5.039 -10.844 -19.391 1 94.69 49 TYR B CA 1
ATOM 1750 C C . TYR B 1 49 ? -3.744 -10.242 -19.922 1 94.69 49 TYR B C 1
ATOM 1752 O O . TYR B 1 49 ? -3.334 -9.164 -19.484 1 94.69 49 TYR B O 1
ATOM 1760 N N . ILE B 1 50 ? -3.121 -10.969 -20.766 1 91.75 50 ILE B N 1
ATOM 1761 C CA . ILE B 1 50 ? -1.875 -10.477 -21.344 1 91.75 50 ILE B CA 1
ATOM 1762 C C . ILE B 1 50 ? -2.164 -9.289 -22.266 1 91.75 50 ILE B C 1
ATOM 1764 O O . ILE B 1 50 ? -3.016 -9.367 -23.156 1 91.75 50 ILE B O 1
ATOM 1768 N N . ASP B 1 51 ? -1.483 -8.148 -21.938 1 84 51 ASP B N 1
ATOM 1769 C CA . ASP B 1 51 ? -1.613 -6.906 -22.703 1 84 51 ASP B CA 1
ATOM 1770 C C . ASP B 1 51 ? -2.99 -6.277 -22.484 1 84 51 ASP B C 1
ATOM 1772 O O . ASP B 1 51 ? -3.426 -5.449 -23.297 1 84 51 ASP B O 1
ATOM 1776 N N . VAL B 1 52 ? -3.758 -6.73 -21.562 1 84.56 52 VAL B N 1
ATOM 1777 C CA . VAL B 1 52 ? -5.066 -6.191 -21.203 1 84.56 52 VAL B CA 1
ATOM 1778 C C . VAL B 1 52 ? -4.973 -5.473 -19.844 1 84.56 52 VAL B C 1
ATOM 1780 O O . VAL B 1 52 ? -5.398 -4.32 -19.719 1 84.56 52 VAL B O 1
ATOM 1783 N N . VAL B 1 53 ? -4.332 -6.137 -18.969 1 87.88 53 VAL B N 1
ATOM 1784 C CA . VAL B 1 53 ? -4.199 -5.566 -17.641 1 87.88 53 VAL B CA 1
ATOM 1785 C C . VAL B 1 53 ? -2.84 -4.883 -17.5 1 87.88 53 VAL B C 1
ATOM 1787 O O . VAL B 1 53 ? -1.824 -5.406 -17.953 1 87.88 53 VAL B O 1
ATOM 1790 N N . ASN B 1 54 ? -2.871 -3.672 -16.922 1 84.38 54 ASN B N 1
ATOM 1791 C CA . ASN B 1 54 ? -1.621 -3.016 -16.547 1 84.38 54 ASN B CA 1
ATOM 1792 C C . ASN B 1 54 ? -0.992 -3.658 -15.32 1 84.38 54 ASN B C 1
ATOM 1794 O O . ASN B 1 54 ? -1.536 -3.561 -14.219 1 84.38 54 ASN B O 1
ATOM 1798 N N . THR B 1 55 ? 0.164 -4.238 -15.5 1 83.69 55 THR B N 1
ATOM 1799 C CA . THR B 1 55 ? 0.773 -5.031 -14.438 1 83.69 55 THR B CA 1
ATOM 1800 C C . THR B 1 55 ? 1.241 -4.133 -13.289 1 83.69 55 THR B C 1
ATOM 1802 O O . THR B 1 55 ? 1.48 -4.609 -12.18 1 83.69 55 THR B O 1
ATOM 1805 N N . GLN B 1 56 ? 1.335 -2.92 -13.516 1 83.62 56 GLN B N 1
ATOM 1806 C CA . GLN B 1 56 ? 1.774 -1.999 -12.477 1 83.62 56 GLN B CA 1
ATOM 1807 C C . GLN B 1 56 ? 0.585 -1.424 -11.711 1 83.62 56 GLN B C 1
ATOM 1809 O O . GLN B 1 56 ? 0.762 -0.725 -10.711 1 83.62 56 GLN B O 1
ATOM 1814 N N . ASP B 1 57 ? -0.586 -1.802 -12.227 1 87.5 57 ASP B N 1
ATOM 1815 C CA . ASP B 1 57 ? -1.786 -1.19 -11.664 1 87.5 57 ASP B CA 1
ATOM 1816 C C . ASP B 1 57 ? -2.703 -2.246 -11.055 1 87.5 57 ASP B C 1
ATOM 1818 O O . ASP B 1 57 ? -3.592 -2.773 -11.727 1 87.5 57 ASP B O 1
ATOM 1822 N N . PRO B 1 58 ? -2.607 -2.379 -9.797 1 94.12 58 PRO B N 1
ATOM 1823 C CA . PRO B 1 58 ? -3.467 -3.367 -9.141 1 94.12 58 PRO B CA 1
ATOM 1824 C C . PRO B 1 58 ? -4.953 -3.051 -9.297 1 94.12 58 PRO B C 1
ATOM 1826 O O . PRO B 1 58 ? -5.797 -3.926 -9.094 1 94.12 58 PRO B O 1
ATOM 1829 N N . LEU B 1 59 ? -5.293 -1.822 -9.609 1 93.31 59 LEU B N 1
ATOM 1830 C CA . LEU B 1 59 ? -6.695 -1.509 -9.859 1 93.31 59 LEU B CA 1
ATOM 1831 C C . LEU B 1 59 ? -7.223 -2.279 -11.062 1 93.31 59 LEU B C 1
ATOM 1833 O O . LEU B 1 59 ? -8.344 -2.789 -11.039 1 93.31 59 LEU B O 1
ATOM 1837 N N . ALA B 1 60 ? -6.418 -2.305 -12.07 1 92.12 60 ALA B N 1
ATOM 1838 C CA . ALA B 1 60 ? -6.82 -3.051 -13.258 1 92.12 60 ALA B CA 1
ATOM 1839 C C . ALA B 1 60 ? -6.961 -4.539 -12.953 1 92.12 60 ALA B C 1
ATOM 1841 O O . ALA B 1 60 ? -7.836 -5.211 -13.508 1 92.12 60 ALA B O 1
ATOM 1842 N N . TRP B 1 61 ? -6.074 -5.098 -12.062 1 96.44 61 TRP B N 1
ATOM 1843 C CA . TRP B 1 61 ? -6.191 -6.484 -11.617 1 96.44 61 TRP B CA 1
ATOM 1844 C C . TRP B 1 61 ? -7.523 -6.719 -10.914 1 96.44 61 TRP B C 1
ATOM 1846 O O . TRP B 1 61 ? -8.227 -7.691 -11.211 1 96.44 61 TRP B O 1
ATOM 1856 N N . SER B 1 62 ? -7.805 -5.785 -10.062 1 96.88 62 SER B N 1
ATOM 1857 C CA . SER B 1 62 ? -9.023 -5.859 -9.266 1 96.88 62 SER B CA 1
ATOM 1858 C C . SER B 1 62 ? -10.266 -5.789 -10.148 1 96.88 62 SER B C 1
ATOM 1860 O O . SER B 1 62 ? -11.234 -6.512 -9.93 1 96.88 62 SER B O 1
ATOM 1862 N N . ASP B 1 63 ? -10.227 -4.926 -11.133 1 94.94 63 ASP B N 1
ATOM 1863 C CA . ASP B 1 63 ? -11.352 -4.785 -12.055 1 94.94 63 ASP B CA 1
ATOM 1864 C C . ASP B 1 63 ? -11.633 -6.098 -12.781 1 94.94 63 ASP B C 1
ATOM 1866 O O . ASP B 1 63 ? -12.789 -6.477 -12.969 1 94.94 63 ASP B O 1
ATOM 1870 N N . GLU B 1 64 ? -10.594 -6.73 -13.188 1 96.69 64 GLU B N 1
ATOM 1871 C CA . GLU B 1 64 ? -10.766 -8.023 -13.844 1 96.69 64 GLU B CA 1
ATOM 1872 C C . GLU B 1 64 ? -11.336 -9.055 -12.883 1 96.69 64 GLU B C 1
ATOM 1874 O O . GLU B 1 64 ? -12.211 -9.844 -13.25 1 96.69 64 GLU B O 1
ATOM 1879 N N . LEU B 1 65 ? -10.867 -9.062 -11.641 1 98 65 LEU B N 1
ATOM 1880 C CA . LEU B 1 65 ? -11.336 -10 -10.625 1 98 65 LEU B CA 1
ATOM 1881 C C . LEU B 1 65 ? -12.805 -9.766 -10.297 1 98 65 LEU B C 1
ATOM 1883 O O . LEU B 1 65 ? -13.539 -10.711 -10 1 98 65 LEU B O 1
ATOM 1887 N N . LYS B 1 66 ? -13.211 -8.539 -10.359 1 97.62 66 LYS B N 1
ATOM 1888 C CA . LYS B 1 66 ? -14.586 -8.188 -10.031 1 97.62 66 LYS B CA 1
ATOM 1889 C C . LYS B 1 66 ? -15.57 -8.914 -10.945 1 97.62 66 LYS B C 1
ATOM 1891 O O . LYS B 1 66 ? -16.656 -9.312 -10.508 1 97.62 66 LYS B O 1
ATOM 1896 N N . LYS B 1 67 ? -15.18 -9.055 -12.141 1 97.31 67 LYS B N 1
ATOM 1897 C CA . LYS B 1 67 ? -16.016 -9.766 -13.102 1 97.31 67 LYS B CA 1
ATOM 1898 C C . LYS B 1 67 ? -16.281 -11.195 -12.641 1 97.31 67 LYS B C 1
ATOM 1900 O O . LYS B 1 67 ? -17.203 -11.852 -13.133 1 97.31 67 LYS B O 1
ATOM 1905 N N . HIS B 1 68 ? -15.477 -11.656 -11.766 1 97.69 68 HIS B N 1
ATOM 1906 C CA . HIS B 1 68 ? -15.578 -13.023 -11.273 1 97.69 68 HIS B CA 1
ATOM 1907 C C . HIS B 1 68 ? -15.93 -13.055 -9.789 1 97.69 68 HIS B C 1
ATOM 1909 O O . HIS B 1 68 ? -15.594 -14.008 -9.086 1 97.69 68 HIS B O 1
ATOM 1915 N N . GLY B 1 69 ? -16.484 -11.953 -9.289 1 97.69 69 GLY B N 1
ATOM 1916 C CA . GLY B 1 69 ? -17.031 -11.906 -7.941 1 97.69 69 GLY B CA 1
ATOM 1917 C C . GLY B 1 69 ? -15.984 -11.648 -6.879 1 97.69 69 GLY B C 1
ATOM 1918 O O . GLY B 1 69 ? -16.219 -11.883 -5.695 1 97.69 69 GLY B O 1
ATOM 1919 N N . LYS B 1 70 ? -14.797 -11.242 -7.266 1 98.19 70 LYS B N 1
ATOM 1920 C CA . LYS B 1 70 ? -13.688 -10.984 -6.355 1 98.19 70 LYS B CA 1
ATOM 1921 C C . LYS B 1 70 ? -13.125 -9.578 -6.562 1 98.19 70 LYS B C 1
ATOM 1923 O O . LYS B 1 70 ? -13.367 -8.953 -7.594 1 98.19 70 LYS B O 1
ATOM 1928 N N . LYS B 1 71 ? -12.438 -9.078 -5.641 1 98 71 LYS B N 1
ATOM 1929 C CA . LYS B 1 71 ? -11.633 -7.867 -5.82 1 98 71 LYS B CA 1
ATOM 1930 C C . LYS B 1 71 ? -10.484 -7.816 -4.816 1 98 71 LYS B C 1
ATOM 1932 O O . LYS B 1 71 ? -10.422 -8.625 -3.895 1 98 71 LYS B O 1
ATOM 1937 N N . LEU B 1 72 ? -9.57 -6.895 -5.051 1 98.12 72 LEU B N 1
ATOM 1938 C CA . LEU B 1 72 ? -8.414 -6.73 -4.184 1 98.12 72 LEU B CA 1
ATOM 1939 C C . LEU B 1 72 ? -8.703 -5.73 -3.068 1 98.12 72 LEU B C 1
ATOM 1941 O O . LEU B 1 72 ? -9.344 -4.699 -3.305 1 98.12 72 LEU B O 1
ATOM 1945 N N . ALA B 1 73 ? -8.312 -6.016 -1.906 1 96.88 73 ALA B N 1
ATOM 1946 C CA . ALA B 1 73 ? -8.344 -5.105 -0.764 1 96.88 73 ALA B CA 1
ATOM 1947 C C . ALA B 1 73 ? -6.957 -4.93 -0.159 1 96.88 73 ALA B C 1
ATOM 1949 O O . ALA B 1 73 ? -6.32 -5.902 0.25 1 96.88 73 ALA B O 1
ATOM 1950 N N . TYR B 1 74 ? -6.57 -3.744 -0.1 1 96 74 TYR B N 1
ATOM 1951 C CA . TYR B 1 74 ? -5.23 -3.393 0.356 1 96 74 TYR B CA 1
ATOM 1952 C C . TYR B 1 74 ? -5.055 -3.709 1.836 1 96 74 TYR B C 1
ATOM 1954 O O . TYR B 1 74 ? -5.918 -3.381 2.654 1 96 74 TYR B O 1
ATOM 1962 N N . CYS B 1 75 ? -3.936 -4.398 2.148 1 95.12 75 CYS B N 1
ATOM 1963 C CA . CYS B 1 75 ? -3.482 -4.602 3.52 1 95.12 75 CYS B CA 1
ATOM 1964 C C . CYS B 1 75 ? -2.299 -3.699 3.844 1 95.12 75 CYS B C 1
ATOM 1966 O O . CYS B 1 75 ? -1.267 -3.758 3.17 1 95.12 75 CYS B O 1
ATOM 1968 N N . PRO B 1 76 ? -2.453 -2.895 4.852 1 92.44 76 PRO B N 1
ATOM 1969 C CA . PRO B 1 76 ? -1.375 -1.952 5.156 1 92.44 76 PRO B CA 1
ATOM 1970 C C . PRO B 1 76 ? -0.1 -2.646 5.629 1 92.44 76 PRO B C 1
ATOM 1972 O O . PRO B 1 76 ? -0.056 -3.174 6.746 1 92.44 76 PRO B O 1
ATOM 1975 N N . ALA B 1 77 ? 0.848 -2.801 4.789 1 90 77 ALA B N 1
ATOM 1976 C CA . ALA B 1 77 ? 2.164 -3.365 5.078 1 90 77 ALA B CA 1
ATOM 1977 C C . ALA B 1 77 ? 3.268 -2.348 4.809 1 90 77 ALA B C 1
ATOM 1979 O O . ALA B 1 77 ? 3.039 -1.335 4.141 1 90 77 ALA B O 1
ATOM 1980 N N . ASP B 1 78 ? 4.344 -2.604 5.406 1 91.19 78 ASP B N 1
ATOM 1981 C CA . ASP B 1 78 ? 5.543 -1.861 5.027 1 91.19 78 ASP B CA 1
ATOM 1982 C C . ASP B 1 78 ? 6.48 -2.727 4.188 1 91.19 78 ASP B C 1
ATOM 1984 O O . ASP B 1 78 ? 6.055 -3.717 3.592 1 91.19 78 ASP B O 1
ATOM 1988 N N . VAL B 1 79 ? 7.691 -2.277 4.133 1 94.69 79 VAL B N 1
ATOM 1989 C CA . VAL B 1 79 ? 8.562 -2.898 3.146 1 94.69 79 VAL B CA 1
ATOM 1990 C C . VAL B 1 79 ? 9.375 -4.012 3.803 1 94.69 79 VAL B C 1
ATOM 1992 O O . VAL B 1 79 ? 10.375 -4.48 3.24 1 94.69 79 VAL B O 1
ATOM 1995 N N . ARG B 1 80 ? 9.031 -4.465 5.043 1 94.62 80 ARG B N 1
ATOM 1996 C CA . ARG B 1 80 ? 9.773 -5.566 5.648 1 94.62 80 ARG B CA 1
ATOM 1997 C C . ARG B 1 80 ? 9.625 -6.844 4.832 1 94.62 80 ARG B C 1
ATOM 1999 O O . ARG B 1 80 ? 8.742 -6.938 3.971 1 94.62 80 ARG B O 1
ATOM 2006 N N . ARG B 1 81 ? 10.484 -7.723 5.098 1 96.81 81 ARG B N 1
ATOM 2007 C CA . ARG B 1 81 ? 10.453 -8.984 4.375 1 96.81 81 ARG B CA 1
ATOM 2008 C C . ARG B 1 81 ? 9.18 -9.766 4.684 1 96.81 81 ARG B C 1
ATOM 2010 O O . ARG B 1 81 ? 8.625 -9.648 5.781 1 96.81 81 ARG B O 1
ATOM 2017 N N . LEU B 1 82 ? 8.742 -10.625 3.748 1 97.12 82 LEU B N 1
ATOM 2018 C CA . LEU B 1 82 ? 7.469 -11.328 3.824 1 97.12 82 LEU B CA 1
ATOM 2019 C C . LEU B 1 82 ? 7.477 -12.352 4.961 1 97.12 82 LEU B C 1
ATOM 2021 O O . LEU B 1 82 ? 6.418 -12.742 5.457 1 97.12 82 LEU B O 1
ATOM 2025 N N . GLU B 1 83 ? 8.664 -12.82 5.371 1 96.06 83 GLU B N 1
ATOM 2026 C CA . GLU B 1 83 ? 8.742 -13.789 6.461 1 96.06 83 GLU B CA 1
ATOM 2027 C C . GLU B 1 83 ? 8.133 -13.227 7.738 1 96.06 83 GLU B C 1
ATOM 2029 O O . GLU B 1 83 ? 7.59 -13.969 8.555 1 96.06 83 GLU B O 1
ATOM 2034 N N . PHE B 1 84 ? 8.102 -11.938 7.867 1 94.06 84 PHE B N 1
ATOM 2035 C CA . PHE B 1 84 ? 7.598 -11.297 9.07 1 94.06 84 PHE B CA 1
ATOM 2036 C C . PHE B 1 84 ? 6.078 -11.18 9.023 1 94.06 84 PHE B C 1
ATOM 2038 O O . PHE B 1 84 ? 5.438 -10.922 10.047 1 94.06 84 PHE B O 1
ATOM 2045 N N . TYR B 1 85 ? 5.516 -11.328 7.855 1 94.25 85 TYR B N 1
ATOM 2046 C CA . TYR B 1 85 ? 4.062 -11.281 7.715 1 94.25 85 TYR B CA 1
ATOM 2047 C C . TYR B 1 85 ? 3.49 -12.688 7.57 1 94.25 85 TYR B C 1
ATOM 2049 O O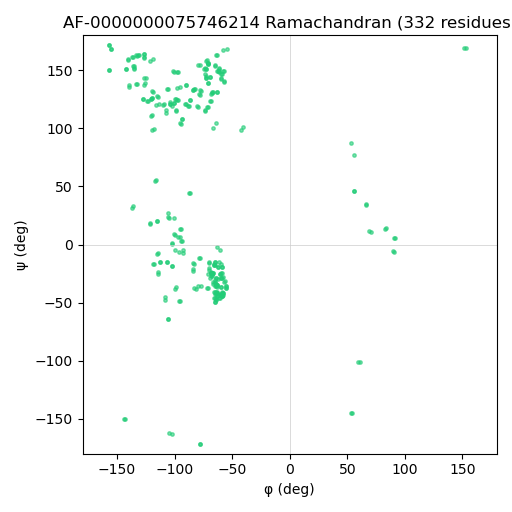 . TYR B 1 85 ? 2.293 -12.898 7.781 1 94.25 85 TYR B O 1
ATOM 2057 N N . MET B 1 86 ? 4.359 -13.625 7.211 1 96.44 86 MET B N 1
ATOM 2058 C CA . MET B 1 86 ? 3.879 -14.914 6.711 1 96.44 86 MET B CA 1
ATOM 2059 C C . MET B 1 86 ? 3.096 -15.656 7.785 1 96.44 86 MET B C 1
ATOM 2061 O O . MET B 1 86 ? 2.02 -16.188 7.52 1 96.44 86 MET B O 1
ATOM 2065 N N . PRO B 1 87 ? 3.541 -15.664 9.062 1 94.31 87 PRO B N 1
ATOM 2066 C CA . PRO B 1 87 ? 2.75 -16.375 10.078 1 94.31 87 PRO B CA 1
ATOM 2067 C C . PRO B 1 87 ? 1.332 -15.82 10.203 1 94.31 87 PRO B C 1
ATOM 2069 O O . PRO B 1 87 ? 0.371 -16.594 10.266 1 94.31 87 PRO B O 1
ATOM 2072 N N . GLU B 1 88 ? 1.205 -14.531 10.211 1 92.81 88 GLU B N 1
ATOM 2073 C CA . GLU B 1 88 ? -0.111 -13.906 10.289 1 92.81 88 GLU B CA 1
ATOM 2074 C C . GLU B 1 88 ? -0.952 -14.219 9.055 1 92.81 88 GLU B C 1
ATOM 2076 O O . GLU B 1 88 ? -2.131 -14.562 9.172 1 92.81 88 GLU B O 1
ATOM 2081 N N . LEU B 1 89 ? -0.356 -14.055 7.891 1 94.94 89 LEU B N 1
ATOM 2082 C CA . LEU B 1 89 ? -1.049 -14.289 6.629 1 94.94 89 LEU B CA 1
ATOM 2083 C C . LEU B 1 89 ? -1.581 -15.719 6.555 1 94.94 89 LEU B C 1
ATOM 2085 O O . LEU B 1 89 ? -2.715 -15.938 6.121 1 94.94 89 LEU B O 1
ATOM 2089 N N . VAL B 1 90 ? -0.79 -16.656 6.949 1 95.81 90 VAL B N 1
ATOM 2090 C CA . VAL B 1 90 ? -1.188 -18.062 6.934 1 95.81 90 VAL B CA 1
ATOM 2091 C C . VAL B 1 90 ? -2.305 -18.281 7.953 1 95.81 90 VAL B C 1
ATOM 2093 O O . VAL B 1 90 ? -3.225 -19.062 7.707 1 95.81 90 VAL B O 1
ATOM 2096 N N . ASP B 1 91 ? -2.299 -17.594 9.031 1 93.81 91 ASP B N 1
ATOM 2097 C CA . ASP B 1 91 ? -3.271 -17.75 10.109 1 93.81 91 ASP B CA 1
ATOM 2098 C C . ASP B 1 91 ? -4.664 -17.312 9.664 1 93.81 91 ASP B C 1
ATOM 2100 O O . ASP B 1 91 ? -5.672 -17.828 10.148 1 93.81 91 ASP B O 1
ATOM 2104 N N . TYR B 1 92 ? -4.672 -16.422 8.734 1 94.06 92 TYR B N 1
ATOM 2105 C CA . TYR B 1 92 ? -5.977 -15.984 8.234 1 94.06 92 TYR B CA 1
ATOM 2106 C C . TYR B 1 92 ? -6.68 -17.109 7.492 1 94.06 92 TYR B C 1
ATOM 2108 O O . TYR B 1 92 ? -7.898 -17.078 7.309 1 94.06 92 TYR B O 1
ATOM 2116 N N . ASP B 1 93 ? -5.891 -18.078 6.965 1 95.5 93 ASP B N 1
ATOM 2117 C CA . ASP B 1 93 ? -6.434 -19.266 6.309 1 95.5 93 ASP B CA 1
ATOM 2118 C C . ASP B 1 93 ? -7.371 -18.891 5.168 1 95.5 93 ASP B C 1
ATOM 2120 O O . ASP B 1 93 ? -8.492 -19.406 5.074 1 95.5 93 ASP B O 1
ATOM 2124 N N . ASP B 1 94 ? -6.887 -17.938 4.352 1 97.12 94 ASP B N 1
ATOM 2125 C CA . ASP B 1 94 ? -7.711 -17.406 3.271 1 97.12 94 ASP B CA 1
ATOM 2126 C C . ASP B 1 94 ? -6.867 -17.094 2.037 1 97.12 94 ASP B C 1
ATOM 2128 O O . ASP B 1 94 ? -5.953 -17.844 1.699 1 97.12 94 ASP B O 1
ATOM 2132 N N . LEU B 1 95 ? -7.301 -16.094 1.25 1 98.25 95 LEU B N 1
ATOM 2133 C CA . LEU B 1 95 ? -6.734 -15.867 -0.075 1 98.25 95 LEU B CA 1
ATOM 2134 C C . LEU B 1 95 ? -6.102 -14.477 -0.17 1 98.25 95 LEU B C 1
ATOM 2136 O O . LEU B 1 95 ? -6.738 -13.477 0.171 1 98.25 95 LEU B O 1
ATOM 2140 N N . PHE B 1 96 ? -4.805 -14.469 -0.585 1 98.25 96 PHE B N 1
ATOM 2141 C CA . PHE B 1 96 ? -4.062 -13.227 -0.711 1 98.25 96 PHE B CA 1
ATOM 2142 C C . PHE B 1 96 ? -3.273 -13.188 -2.016 1 98.25 96 PHE B C 1
ATOM 2144 O O . PHE B 1 96 ? -2.965 -14.242 -2.586 1 98.25 96 PHE B O 1
ATOM 2151 N N . LEU B 1 97 ? -3.068 -12.023 -2.506 1 98.69 97 LEU B N 1
ATOM 2152 C CA . LEU B 1 97 ? -2.049 -11.734 -3.51 1 98.69 97 LEU B CA 1
ATOM 2153 C C . LEU B 1 97 ? -0.847 -11.039 -2.879 1 98.69 97 LEU B C 1
ATOM 2155 O O . LEU B 1 97 ? -0.994 -10 -2.232 1 98.69 97 LEU B O 1
ATOM 2159 N N . LEU B 1 98 ? 0.309 -11.617 -2.994 1 98.5 98 LEU B N 1
ATOM 2160 C CA . LEU B 1 98 ? 1.537 -11.078 -2.422 1 98.5 98 LEU B CA 1
ATOM 2161 C C . LEU B 1 98 ? 2.467 -10.57 -3.518 1 98.5 98 LEU B C 1
ATOM 2163 O O . LEU B 1 98 ? 2.861 -11.328 -4.406 1 98.5 98 LEU B O 1
ATOM 2167 N N . CYS B 1 99 ? 2.781 -9.312 -3.479 1 97.94 99 CYS B N 1
ATOM 2168 C CA . CYS B 1 99 ? 3.756 -8.703 -4.379 1 97.94 99 CYS B CA 1
ATOM 2169 C C . CYS B 1 99 ? 5.062 -8.414 -3.65 1 97.94 99 CYS B C 1
ATOM 2171 O O . CYS B 1 99 ? 5.055 -7.895 -2.533 1 97.94 99 CYS B O 1
ATOM 2173 N N . TYR B 1 100 ? 6.18 -8.781 -4.285 1 98.06 100 TYR B N 1
ATOM 2174 C CA . TYR B 1 100 ? 7.465 -8.555 -3.631 1 98.06 100 TYR B CA 1
ATOM 2175 C C . TYR B 1 100 ? 8.523 -8.133 -4.645 1 98.06 100 TYR B C 1
ATOM 2177 O O . TYR B 1 100 ? 8.391 -8.398 -5.84 1 98.06 100 TYR B O 1
ATOM 2185 N N . TYR B 1 101 ? 9.469 -7.363 -4.172 1 97.69 101 TYR B N 1
ATOM 2186 C CA . TYR B 1 101 ? 10.617 -7 -4.992 1 97.69 101 TYR B CA 1
ATOM 2187 C C . TYR B 1 101 ? 11.539 -8.195 -5.203 1 97.69 101 TYR B C 1
ATOM 2189 O O . TYR B 1 101 ? 11.781 -8.977 -4.277 1 97.69 101 TYR B O 1
ATOM 2197 N N . THR B 1 102 ? 12.047 -8.359 -6.355 1 97.12 102 THR B N 1
ATOM 2198 C CA . THR B 1 102 ? 12.859 -9.531 -6.668 1 97.12 102 THR B CA 1
ATOM 2199 C C . THR B 1 102 ? 14.305 -9.328 -6.203 1 97.12 102 THR B C 1
ATOM 2201 O O . THR B 1 102 ? 14.953 -10.273 -5.746 1 97.12 102 THR B O 1
ATOM 2204 N N . PRO B 1 103 ? 14.891 -8.094 -6.309 1 97.31 103 PRO B N 1
ATOM 2205 C CA . PRO B 1 103 ? 16.234 -7.934 -5.746 1 97.31 103 PRO B CA 1
ATOM 2206 C C . PRO B 1 103 ? 16.25 -7.957 -4.219 1 97.31 103 PRO B C 1
ATOM 2208 O O . PRO B 1 103 ? 15.234 -7.637 -3.588 1 97.31 103 PRO B O 1
ATOM 2211 N N . THR B 1 104 ? 17.422 -8.336 -3.705 1 96.06 104 THR B N 1
ATOM 2212 C CA . THR B 1 104 ? 17.562 -8.32 -2.254 1 96.06 104 THR B CA 1
ATOM 2213 C C . THR B 1 104 ? 18.438 -7.152 -1.814 1 96.06 104 THR B C 1
ATOM 2215 O O . THR B 1 104 ? 18.469 -6.797 -0.634 1 96.06 104 THR B O 1
ATOM 2218 N N . ASP B 1 105 ? 19.141 -6.578 -2.773 1 96.75 105 ASP B N 1
ATOM 2219 C CA . ASP B 1 105 ? 19.984 -5.418 -2.486 1 96.75 105 ASP B CA 1
ATOM 2220 C C . ASP B 1 105 ? 19.125 -4.176 -2.232 1 96.75 105 ASP B C 1
ATOM 2222 O O . ASP B 1 105 ? 18.453 -3.689 -3.137 1 96.75 105 ASP B O 1
ATOM 2226 N N . PRO B 1 106 ? 19.266 -3.639 -0.989 1 97.25 106 PRO B N 1
ATOM 2227 C CA . PRO B 1 106 ? 18.469 -2.457 -0.662 1 97.25 106 PRO B CA 1
ATOM 2228 C C . PRO B 1 106 ? 18.672 -1.312 -1.651 1 97.25 106 PRO B C 1
ATOM 2230 O O . PRO B 1 106 ? 17.719 -0.608 -1.992 1 97.25 106 PRO B O 1
ATOM 2233 N N . HIS B 1 107 ? 19.875 -1.14 -2.164 1 97.38 107 HIS B N 1
ATOM 2234 C CA . HIS B 1 107 ? 20.172 -0.04 -3.078 1 97.38 107 HIS B CA 1
ATOM 2235 C C . HIS B 1 107 ? 19.469 -0.242 -4.422 1 97.38 107 HIS B C 1
ATOM 2237 O O . HIS B 1 107 ? 19.125 0.728 -5.098 1 97.38 107 HIS B O 1
ATOM 2243 N N . ARG B 1 108 ? 19.266 -1.421 -4.746 1 97.38 108 ARG B N 1
ATOM 2244 C CA . ARG B 1 108 ? 18.562 -1.714 -5.996 1 97.38 108 ARG B CA 1
ATOM 2245 C C . ARG B 1 108 ? 17.062 -1.5 -5.852 1 97.38 108 ARG B C 1
ATOM 2247 O O . ARG B 1 108 ? 16.406 -1.047 -6.785 1 97.38 108 ARG B O 1
ATOM 2254 N N . ILE B 1 109 ? 16.547 -1.803 -4.707 1 97.62 109 ILE B N 1
ATOM 2255 C CA . ILE B 1 109 ? 15.125 -1.678 -4.449 1 97.62 109 ILE B CA 1
ATOM 2256 C C . ILE B 1 109 ? 14.742 -0.202 -4.363 1 97.62 109 ILE B C 1
ATOM 2258 O O . ILE B 1 109 ? 13.672 0.197 -4.824 1 97.62 109 ILE B O 1
ATOM 2262 N N . LEU B 1 110 ? 15.594 0.618 -3.785 1 97.75 110 LEU B N 1
ATOM 2263 C CA . LEU B 1 110 ? 15.266 2.014 -3.518 1 97.75 110 LEU B CA 1
ATOM 2264 C C . LEU B 1 110 ? 15.977 2.938 -4.496 1 97.75 110 LEU B C 1
ATOM 2266 O O . LEU B 1 110 ? 16.266 4.094 -4.176 1 97.75 110 LEU B O 1
ATOM 2270 N N . GLU B 1 111 ? 16.328 2.365 -5.633 1 96.38 111 GLU B N 1
ATOM 2271 C CA . GLU B 1 111 ? 16.922 3.164 -6.691 1 96.38 111 GLU B CA 1
ATOM 2272 C C . GLU B 1 111 ? 15.906 4.102 -7.332 1 96.38 111 GLU B C 1
ATOM 2274 O O . GLU B 1 111 ? 14.703 3.854 -7.262 1 96.38 111 GLU B O 1
ATOM 2279 N N . ASP B 1 112 ? 16.453 5.16 -7.91 1 94.62 112 ASP B N 1
ATOM 2280 C CA . ASP B 1 112 ? 15.578 6.031 -8.695 1 94.62 112 ASP B CA 1
ATOM 2281 C C . ASP B 1 112 ? 15.109 5.332 -9.969 1 94.62 112 ASP B C 1
ATOM 2283 O O . ASP B 1 112 ? 15.836 4.52 -10.547 1 94.62 112 ASP B O 1
ATOM 2287 N N . PRO B 1 113 ? 13.844 5.633 -10.32 1 92.31 113 PRO B N 1
ATOM 2288 C CA . PRO B 1 113 ? 13.375 5.027 -11.57 1 92.31 113 PRO B CA 1
ATOM 2289 C C . PRO B 1 113 ? 14.195 5.469 -12.781 1 92.31 113 PRO B C 1
ATOM 2291 O O . PRO B 1 113 ? 14.727 6.578 -12.797 1 92.31 113 PRO B O 1
ATOM 2294 N N . ASP B 1 114 ? 14.242 4.633 -13.719 1 90.06 114 ASP B N 1
ATOM 2295 C CA . ASP B 1 114 ? 14.891 5.004 -14.969 1 90.06 114 ASP B CA 1
ATOM 2296 C C . ASP B 1 114 ? 13.977 5.887 -15.82 1 90.06 114 ASP B C 1
ATOM 2298 O O . ASP B 1 114 ? 12.922 6.336 -15.352 1 90.06 114 ASP B O 1
ATOM 2302 N N . GLU B 1 115 ? 14.336 6.168 -17.047 1 86.12 115 GLU B N 1
ATOM 2303 C CA . GLU B 1 115 ? 13.625 7.105 -17.906 1 86.12 115 GLU B CA 1
ATOM 2304 C C . GLU B 1 115 ? 12.227 6.59 -18.25 1 86.12 115 GLU B C 1
ATOM 2306 O O . GLU B 1 115 ? 11.352 7.367 -18.625 1 86.12 115 GLU B O 1
ATOM 2311 N N . HIS B 1 116 ? 12.047 5.281 -18.031 1 82 116 HIS B N 1
ATOM 2312 C CA . HIS B 1 116 ? 10.758 4.684 -18.344 1 82 116 HIS B CA 1
ATOM 2313 C C . HIS B 1 116 ? 9.922 4.465 -17.094 1 82 116 HIS B C 1
ATOM 2315 O O . HIS B 1 116 ? 8.812 3.928 -17.156 1 82 116 HIS B O 1
ATOM 2321 N N . GLY B 1 117 ? 10.453 4.863 -15.898 1 83.44 117 GLY B N 1
ATOM 2322 C CA . GLY B 1 117 ? 9.727 4.734 -14.641 1 83.44 117 GLY B CA 1
ATOM 2323 C C . GLY B 1 117 ? 9.984 3.416 -13.938 1 83.44 117 GLY B C 1
ATOM 2324 O O . GLY B 1 117 ? 9.375 3.129 -12.906 1 83.44 117 GLY B O 1
ATOM 2325 N N . TRP B 1 118 ? 10.867 2.67 -14.469 1 86.75 118 TRP B N 1
ATOM 2326 C CA . TRP B 1 118 ? 11.203 1.371 -13.891 1 86.75 118 TRP B CA 1
ATOM 2327 C C . TRP B 1 118 ? 12.219 1.516 -12.773 1 86.75 118 TRP B C 1
ATOM 2329 O O . TRP B 1 118 ? 13.234 2.201 -12.93 1 86.75 118 TRP B O 1
ATOM 2339 N N . VAL B 1 119 ? 11.945 0.851 -11.672 1 90.19 119 VAL B N 1
ATOM 2340 C CA . VAL B 1 119 ? 12.891 0.861 -10.555 1 90.19 119 VAL B CA 1
ATOM 2341 C C . VAL B 1 119 ? 13.602 -0.485 -10.469 1 90.19 119 VAL B C 1
ATOM 2343 O O . VAL B 1 119 ? 14.789 -0.588 -10.805 1 90.19 119 VAL B O 1
ATOM 2346 N N . CYS B 1 120 ? 12.867 -1.459 -10.203 1 93.38 120 CYS B N 1
ATOM 2347 C CA . CYS B 1 120 ? 13.406 -2.811 -10.102 1 93.38 120 CYS B CA 1
ATOM 2348 C C . CYS B 1 120 ? 12.312 -3.85 -10.344 1 93.38 120 CYS B C 1
ATOM 2350 O O . CYS B 1 120 ? 11.148 -3.5 -10.516 1 93.38 120 CYS B O 1
ATOM 2352 N N . GLY B 1 121 ? 12.75 -5.062 -10.438 1 93.06 121 GLY B N 1
ATOM 2353 C CA . GLY B 1 121 ? 11.805 -6.141 -10.695 1 93.06 121 GLY B CA 1
ATOM 2354 C C . GLY B 1 121 ? 10.938 -6.465 -9.492 1 93.06 121 GLY B C 1
ATOM 2355 O O . GLY B 1 121 ? 11.344 -6.242 -8.352 1 93.06 121 GLY B O 1
ATOM 2356 N N . SER B 1 122 ? 9.789 -6.926 -9.797 1 95 122 SER B N 1
ATOM 2357 C CA . SER B 1 122 ? 8.867 -7.445 -8.797 1 95 122 SER B CA 1
ATOM 2358 C C . SER B 1 122 ? 8.133 -8.688 -9.305 1 95 122 SER B C 1
ATOM 2360 O O . SER B 1 122 ? 8.195 -9.008 -10.492 1 95 122 SER B O 1
ATOM 2362 N N . HIS B 1 123 ? 7.66 -9.398 -8.375 1 97.06 123 HIS B N 1
ATOM 2363 C CA . HIS B 1 123 ? 6.918 -10.617 -8.664 1 97.06 123 HIS B CA 1
ATOM 2364 C C . HIS B 1 123 ? 5.668 -10.727 -7.805 1 97.06 123 HIS B C 1
ATOM 2366 O O . HIS B 1 123 ? 5.566 -10.07 -6.762 1 97.06 123 HIS B O 1
ATOM 2372 N N . VAL B 1 124 ? 4.695 -11.438 -8.336 1 97.94 124 VAL B N 1
ATOM 2373 C CA . VAL B 1 124 ? 3.445 -11.625 -7.602 1 97.94 124 VAL B CA 1
ATOM 2374 C C . VAL B 1 124 ? 3.135 -13.109 -7.48 1 97.94 124 VAL B C 1
ATOM 2376 O O . VAL B 1 124 ? 3.336 -13.875 -8.43 1 97.94 124 VAL B O 1
ATOM 2379 N N . VAL B 1 125 ? 2.672 -13.516 -6.324 1 98.75 125 VAL B N 1
ATOM 2380 C CA . VAL B 1 125 ? 2.242 -14.883 -6.07 1 98.75 125 VAL B CA 1
ATOM 2381 C C . VAL B 1 125 ? 0.894 -14.875 -5.355 1 98.75 125 VAL B C 1
ATOM 2383 O O . VAL B 1 125 ? 0.464 -13.844 -4.836 1 98.75 125 VAL B O 1
ATOM 2386 N N . ILE B 1 126 ? 0.271 -16 -5.398 1 98.88 126 ILE B N 1
ATOM 2387 C CA . ILE B 1 126 ? -0.971 -16.219 -4.66 1 98.88 126 ILE B CA 1
ATOM 2388 C C . ILE B 1 126 ? -0.68 -16.969 -3.363 1 98.88 126 ILE B C 1
ATOM 2390 O O . ILE B 1 126 ? 0.035 -17.969 -3.367 1 98.88 126 ILE B O 1
ATOM 2394 N N . LEU B 1 127 ? -1.067 -16.484 -2.275 1 98.81 127 LEU B N 1
ATOM 2395 C CA . LEU B 1 127 ? -1.139 -17.25 -1.035 1 98.81 127 LEU B CA 1
ATOM 2396 C C . LEU B 1 127 ? -2.562 -17.719 -0.773 1 98.81 127 LEU B C 1
ATOM 2398 O O . LEU B 1 127 ? -3.482 -16.922 -0.651 1 98.81 127 LEU B O 1
ATOM 2402 N N . HIS B 1 128 ? -2.781 -18.922 -0.774 1 98.75 128 HIS B N 1
ATOM 2403 C CA . HIS B 1 128 ? -4.051 -19.531 -0.388 1 98.75 128 HIS B CA 1
ATOM 2404 C C . HIS B 1 128 ? -3.869 -20.484 0.792 1 98.75 128 HIS B C 1
ATOM 2406 O O . HIS B 1 128 ? -3.193 -21.5 0.671 1 98.75 128 HIS B O 1
ATOM 2412 N N . ARG B 1 129 ? -4.414 -20.047 1.92 1 97.06 129 ARG B N 1
ATOM 2413 C CA . ARG B 1 129 ? -4.262 -20.781 3.18 1 97.06 129 ARG B CA 1
ATOM 2414 C C . ARG B 1 129 ? -2.791 -20.891 3.568 1 97.06 129 ARG B C 1
ATOM 2416 O O . ARG B 1 129 ? -2.166 -19.891 3.951 1 97.06 129 ARG B O 1
ATOM 2423 N N . ASP B 1 130 ? -2.143 -22.062 3.33 1 97.88 130 ASP B N 1
ATOM 2424 C CA . ASP B 1 130 ? -0.764 -22.234 3.779 1 97.88 130 ASP B CA 1
ATOM 2425 C C . ASP B 1 130 ? 0.162 -22.547 2.605 1 97.88 130 ASP B C 1
ATOM 2427 O O . ASP B 1 130 ? 1.282 -23.016 2.801 1 97.88 130 ASP B O 1
ATOM 2431 N N . ARG B 1 131 ? -0.343 -22.219 1.373 1 98.62 131 ARG B N 1
ATOM 2432 C CA . ARG B 1 131 ? 0.449 -22.547 0.19 1 98.62 131 ARG B CA 1
ATOM 2433 C C . ARG B 1 131 ? 0.644 -21.312 -0.687 1 98.62 131 ARG B C 1
ATOM 2435 O O . ARG B 1 131 ? -0.273 -20.5 -0.841 1 98.62 131 ARG B O 1
ATOM 2442 N N . ILE B 1 132 ? 1.786 -21.219 -1.252 1 98.81 132 ILE B N 1
ATOM 2443 C CA . ILE B 1 132 ? 2.086 -20.203 -2.256 1 98.81 132 ILE B CA 1
ATOM 2444 C C . ILE B 1 132 ? 2.012 -20.812 -3.65 1 98.81 132 ILE B C 1
ATOM 2446 O O . ILE B 1 132 ? 2.656 -21.828 -3.924 1 98.81 132 ILE B O 1
ATOM 2450 N N . TYR B 1 133 ? 1.181 -20.281 -4.484 1 98.81 133 TYR B N 1
ATOM 2451 C CA . TYR B 1 133 ? 1.132 -20.594 -5.91 1 98.81 133 TYR B CA 1
ATOM 2452 C C . TYR B 1 133 ? 1.979 -19.609 -6.711 1 98.81 133 TYR B C 1
ATOM 2454 O O . TYR B 1 133 ? 1.605 -18.438 -6.871 1 98.81 133 TYR B O 1
ATOM 2462 N N . ASP B 1 134 ? 3.084 -20.094 -7.199 1 98.62 134 ASP B N 1
ATOM 2463 C CA . ASP B 1 134 ? 4.059 -19.266 -7.891 1 98.62 134 ASP B CA 1
ATOM 2464 C C . ASP B 1 134 ? 4.051 -19.531 -9.391 1 98.62 134 ASP B C 1
ATOM 2466 O O . ASP B 1 134 ? 4.508 -20.594 -9.836 1 98.62 134 ASP B O 1
ATOM 2470 N N . PRO B 1 135 ? 3.635 -18.516 -10.109 1 98.19 135 PRO B N 1
ATOM 2471 C CA . PRO B 1 135 ? 3.568 -18.75 -11.555 1 98.19 135 PRO B CA 1
ATOM 2472 C C . PRO B 1 135 ? 4.949 -18.875 -12.195 1 98.19 135 PRO B C 1
ATOM 2474 O O . PRO B 1 135 ? 5.066 -19.375 -13.32 1 98.19 135 PRO B O 1
ATOM 2477 N N . ALA B 1 136 ? 5.957 -18.391 -11.555 1 97.38 136 ALA B N 1
ATOM 2478 C CA . ALA B 1 136 ? 7.297 -18.516 -12.125 1 97.38 136 ALA B CA 1
ATOM 2479 C C . ALA B 1 136 ? 7.715 -19.984 -12.227 1 97.38 136 ALA B C 1
ATOM 2481 O O . ALA B 1 136 ? 8.484 -20.359 -13.117 1 97.38 136 ALA B O 1
ATOM 2482 N N . LYS B 1 137 ? 7.188 -20.812 -11.32 1 95.62 137 LYS B N 1
ATOM 2483 C CA . LYS B 1 137 ? 7.566 -22.219 -11.297 1 95.62 137 LYS B CA 1
ATOM 2484 C C . LYS B 1 137 ? 6.395 -23.109 -11.688 1 95.62 137 LYS B C 1
ATOM 2486 O O . LYS B 1 137 ? 6.578 -24.297 -11.969 1 95.62 137 LYS B O 1
ATOM 2491 N N . GLY B 1 138 ? 5.238 -22.547 -11.672 1 96.75 138 GLY B N 1
ATOM 2492 C CA . GLY B 1 138 ? 4.051 -23.344 -11.953 1 96.75 138 GLY B CA 1
ATOM 2493 C C . GLY B 1 138 ? 3.77 -24.391 -10.906 1 96.75 138 GLY B C 1
ATOM 2494 O O . GLY B 1 138 ? 3.354 -25.516 -11.234 1 96.75 138 GLY B O 1
ATOM 2495 N N . GLU B 1 139 ? 4.098 -24.016 -9.672 1 96.44 139 GLU B N 1
ATOM 2496 C CA . GLU B 1 139 ? 3.941 -24.953 -8.57 1 96.44 139 GLU B CA 1
ATOM 2497 C C . GLU B 1 139 ? 3.318 -24.281 -7.352 1 96.44 139 GLU B C 1
ATOM 2499 O O . GLU B 1 139 ? 3.221 -23.047 -7.297 1 96.44 139 GLU B O 1
ATOM 2504 N N . ALA B 1 140 ? 2.822 -25.156 -6.516 1 98.12 140 ALA B N 1
ATOM 2505 C CA . ALA B 1 140 ? 2.373 -24.719 -5.191 1 98.12 140 ALA B CA 1
ATOM 2506 C C . ALA B 1 140 ? 3.232 -25.344 -4.094 1 98.12 140 ALA B C 1
ATOM 2508 O O . ALA B 1 140 ? 3.461 -26.562 -4.09 1 98.12 140 ALA B O 1
ATOM 2509 N N . VAL B 1 141 ? 3.723 -24.516 -3.262 1 98.19 141 VAL B N 1
ATOM 2510 C CA . VAL B 1 141 ? 4.551 -25.016 -2.17 1 98.19 141 VAL B CA 1
ATOM 2511 C C . VAL B 1 141 ? 4.09 -24.406 -0.847 1 98.19 141 VAL B C 1
ATOM 2513 O O . VAL B 1 141 ? 3.336 -23.438 -0.834 1 98.19 141 VAL B O 1
ATOM 2516 N N . LYS B 1 142 ? 4.508 -25.031 0.236 1 98.44 142 LYS B N 1
ATOM 2517 C CA . LYS B 1 142 ? 4.203 -24.469 1.546 1 98.44 142 LYS B CA 1
ATOM 2518 C C . LYS B 1 142 ? 4.734 -23.047 1.663 1 98.44 142 LYS B C 1
ATOM 2520 O O . LYS B 1 142 ? 5.84 -22.75 1.204 1 98.44 142 LYS B O 1
ATOM 2525 N N . ALA B 1 143 ? 3.951 -22.188 2.285 1 98.25 143 ALA B N 1
ATOM 2526 C CA . ALA B 1 143 ? 4.246 -20.75 2.342 1 98.25 143 ALA B CA 1
ATOM 2527 C C . ALA B 1 143 ? 5.547 -20.484 3.096 1 98.25 143 ALA B C 1
ATOM 2529 O O . ALA B 1 143 ? 6.324 -19.609 2.717 1 98.25 143 ALA B O 1
ATOM 2530 N N . ASP B 1 144 ? 5.855 -21.25 4.113 1 95.19 144 ASP B N 1
ATOM 2531 C CA . ASP B 1 144 ? 6.965 -20.953 5.016 1 95.19 144 ASP B CA 1
ATOM 2532 C C . ASP B 1 144 ? 8.305 -21.328 4.387 1 95.19 144 ASP B C 1
ATOM 2534 O O . ASP B 1 144 ? 9.359 -20.922 4.879 1 95.19 144 ASP B O 1
ATOM 2538 N N . ILE B 1 145 ? 8.297 -22.047 3.293 1 96.56 145 ILE B N 1
ATOM 2539 C CA . ILE B 1 145 ? 9.57 -22.453 2.695 1 96.56 145 ILE B CA 1
ATOM 2540 C C . ILE B 1 145 ? 9.727 -21.797 1.327 1 96.56 145 ILE B C 1
ATOM 2542 O O . ILE B 1 145 ? 10.742 -21.984 0.657 1 96.56 145 ILE B O 1
ATOM 2546 N N . HIS B 1 146 ? 8.742 -21.156 0.832 1 97.5 146 HIS B N 1
ATOM 2547 C CA . HIS B 1 146 ? 8.844 -20.484 -0.463 1 97.5 146 HIS B CA 1
ATOM 2548 C C . HIS B 1 146 ? 9.906 -19.391 -0.437 1 97.5 146 HIS B C 1
ATOM 2550 O O . HIS B 1 146 ? 10.07 -18.703 0.57 1 97.5 146 HIS B O 1
ATOM 2556 N N . ARG B 1 147 ? 10.484 -19.156 -1.479 1 96.5 147 ARG B N 1
ATOM 2557 C CA . ARG B 1 147 ? 11.617 -18.25 -1.588 1 96.5 147 ARG B CA 1
ATOM 2558 C C . ARG B 1 147 ? 11.188 -16.812 -1.326 1 96.5 147 ARG B C 1
ATOM 2560 O O . ARG B 1 147 ? 12.016 -15.969 -0.956 1 96.5 147 ARG B O 1
ATOM 2567 N N . CYS B 1 148 ? 9.945 -16.484 -1.547 1 97.44 148 CYS B N 1
ATOM 2568 C CA . CYS B 1 148 ? 9.5 -15.109 -1.405 1 97.44 148 CYS B CA 1
ATOM 2569 C C . CYS B 1 148 ? 9.602 -14.648 0.045 1 97.44 148 CYS B C 1
ATOM 2571 O O . CYS B 1 148 ? 9.555 -13.453 0.326 1 97.44 148 CYS B O 1
ATOM 2573 N N . THR B 1 149 ? 9.703 -15.555 1.012 1 97.38 149 THR B N 1
ATOM 2574 C CA . THR B 1 149 ? 9.719 -15.195 2.426 1 97.38 149 THR B CA 1
ATOM 2575 C C . THR B 1 149 ? 10.883 -14.266 2.736 1 97.38 149 THR B C 1
ATOM 2577 O O . THR B 1 149 ? 10.781 -13.398 3.602 1 97.38 149 THR B O 1
ATOM 2580 N N . THR B 1 150 ? 11.945 -14.406 1.948 1 97.5 150 THR B N 1
ATOM 2581 C CA . THR B 1 150 ? 13.141 -13.617 2.232 1 97.5 150 THR B CA 1
ATOM 2582 C C . THR B 1 150 ? 13.148 -12.328 1.416 1 97.5 150 THR B C 1
ATOM 2584 O O . THR B 1 150 ? 14.125 -11.578 1.448 1 97.5 150 THR B O 1
ATOM 2587 N N . LYS B 1 151 ? 12.125 -12.062 0.647 1 98.38 151 LYS B N 1
ATOM 2588 C CA . LYS B 1 151 ? 12.047 -10.891 -0.225 1 98.38 151 LYS B CA 1
ATOM 2589 C C . LYS B 1 151 ? 11.258 -9.766 0.437 1 98.38 151 LYS B C 1
ATOM 2591 O O . LYS B 1 151 ? 10.352 -10.016 1.231 1 98.38 151 LYS B O 1
ATOM 2596 N N . HIS B 1 152 ? 11.648 -8.547 0.096 1 98.19 152 HIS B N 1
ATOM 2597 C CA . HIS B 1 152 ? 10.953 -7.379 0.627 1 98.19 152 HIS B CA 1
ATOM 2598 C C . HIS B 1 152 ? 9.578 -7.211 -0.016 1 98.19 152 HIS B C 1
ATOM 2600 O O . HIS B 1 152 ? 9.43 -7.422 -1.222 1 98.19 152 HIS B O 1
ATOM 2606 N N . THR B 1 153 ? 8.672 -6.781 0.775 1 97.19 153 THR B N 1
ATOM 2607 C CA . THR B 1 153 ? 7.266 -6.652 0.412 1 97.19 153 THR B CA 1
ATOM 2608 C C . THR B 1 153 ? 7.035 -5.398 -0.426 1 97.19 153 THR B C 1
ATOM 2610 O O . THR B 1 153 ? 7.496 -4.312 -0.065 1 97.19 153 THR B O 1
ATOM 2613 N N . LYS B 1 154 ? 6.379 -5.594 -1.512 1 97.06 154 LYS B N 1
ATOM 2614 C CA . LYS B 1 154 ? 5.91 -4.457 -2.297 1 97.06 154 LYS B CA 1
ATOM 2615 C C . LYS B 1 154 ? 4.461 -4.121 -1.964 1 97.06 154 LYS B C 1
ATOM 2617 O O . LYS B 1 154 ? 4.121 -2.957 -1.747 1 97.06 154 LYS B O 1
ATOM 2622 N N . ARG B 1 155 ? 3.6 -5.184 -1.96 1 96.56 155 ARG B N 1
ATOM 2623 C CA . ARG B 1 155 ? 2.186 -5.035 -1.629 1 96.56 155 ARG B CA 1
ATOM 2624 C C . ARG B 1 155 ? 1.595 -6.359 -1.147 1 96.56 155 ARG B C 1
ATOM 2626 O O . ARG B 1 155 ? 1.985 -7.426 -1.62 1 96.56 155 ARG B O 1
ATOM 2633 N N . VAL B 1 156 ? 0.631 -6.152 -0.309 1 97.25 156 VAL B N 1
ATOM 2634 C CA . VAL B 1 156 ? -0.202 -7.273 0.108 1 97.25 156 VAL B CA 1
ATOM 2635 C C . VAL B 1 156 ? -1.675 -6.934 -0.109 1 97.25 156 VAL B C 1
ATOM 2637 O O . VAL B 1 156 ? -2.15 -5.891 0.343 1 97.25 156 VAL B O 1
ATOM 2640 N N . PHE B 1 157 ? -2.342 -7.77 -0.827 1 97.94 157 PHE B N 1
ATOM 2641 C CA . PHE B 1 157 ? -3.785 -7.641 -0.997 1 97.94 157 PHE B CA 1
ATOM 2642 C C . PHE B 1 157 ? -4.504 -8.875 -0.465 1 97.94 157 PHE B C 1
ATOM 2644 O O . PHE B 1 157 ? -4.102 -10.008 -0.748 1 97.94 157 PHE B O 1
ATOM 2651 N N . ARG B 1 158 ? -5.469 -8.648 0.275 1 97.44 158 ARG B N 1
ATOM 2652 C CA . ARG B 1 158 ? -6.453 -9.695 0.514 1 97.44 158 ARG B CA 1
ATOM 2653 C C . ARG B 1 158 ? -7.48 -9.75 -0.615 1 97.44 158 ARG B C 1
ATOM 2655 O O . ARG B 1 158 ? -7.902 -8.711 -1.128 1 97.44 158 ARG B O 1
ATOM 2662 N N . ILE B 1 159 ? -7.773 -10.867 -1.081 1 98.19 159 ILE B N 1
ATOM 2663 C CA . ILE B 1 159 ? -8.859 -11.008 -2.047 1 98.19 159 ILE B CA 1
ATOM 2664 C C . ILE B 1 159 ? -10.188 -11.188 -1.311 1 98.19 159 ILE B C 1
ATOM 2666 O O . ILE B 1 159 ? -10.32 -12.078 -0.47 1 98.19 159 ILE B O 1
ATOM 2670 N N . VAL B 1 160 ? -11.102 -10.344 -1.615 1 97 160 VAL B N 1
ATOM 2671 C CA . VAL B 1 160 ? -12.398 -10.297 -0.947 1 97 160 VAL B CA 1
ATOM 2672 C C . VAL B 1 160 ? -13.516 -10.367 -1.983 1 97 160 VAL B C 1
ATOM 2674 O O . VAL B 1 160 ? -13.273 -10.203 -3.182 1 97 160 VAL B O 1
ATOM 2677 N N . PRO B 1 161 ? -14.734 -10.664 -1.494 1 97.12 161 PRO B N 1
ATOM 2678 C CA . PRO B 1 161 ? -15.859 -10.609 -2.434 1 97.12 161 PRO B CA 1
ATOM 2679 C C . PRO B 1 161 ? -16.016 -9.242 -3.096 1 97.12 161 PRO B C 1
ATOM 2681 O O . PRO B 1 161 ? -15.727 -8.211 -2.475 1 97.12 161 PRO B O 1
ATOM 2684 N N . ALA B 1 162 ? -16.5 -9.234 -4.281 1 96.94 162 ALA B N 1
ATOM 2685 C CA . ALA B 1 162 ? -16.578 -8.023 -5.086 1 96.94 162 ALA B CA 1
ATOM 2686 C C . ALA B 1 162 ? -17.406 -6.949 -4.383 1 96.94 162 ALA B C 1
ATOM 2688 O O . ALA B 1 162 ? -17.188 -5.754 -4.586 1 96.94 162 ALA B O 1
ATOM 2689 N N . ASN B 1 163 ? -18.344 -7.34 -3.566 1 94.38 163 ASN B N 1
ATOM 2690 C CA . ASN B 1 163 ? -19.234 -6.391 -2.904 1 94.38 163 ASN B CA 1
ATOM 2691 C C . ASN B 1 163 ? -18.734 -6.043 -1.502 1 94.38 163 ASN B C 1
ATOM 2693 O O . ASN B 1 163 ? -19.453 -5.41 -0.725 1 94.38 163 ASN B O 1
ATOM 2697 N N . HIS B 1 164 ? -17.547 -6.516 -1.127 1 93.94 164 HIS B N 1
ATOM 2698 C CA . HIS B 1 164 ? -17 -6.18 0.179 1 93.94 164 HIS B CA 1
ATOM 2699 C C . HIS B 1 164 ? -16.828 -4.672 0.334 1 93.94 164 HIS B C 1
ATOM 2701 O O . HIS B 1 164 ? -16.5 -3.977 -0.633 1 93.94 164 HIS B O 1
ATOM 2707 N N . GLU B 1 165 ? -16.969 -4.117 1.423 1 90.94 165 GLU B N 1
ATOM 2708 C CA . GLU B 1 165 ? -16.922 -2.682 1.682 1 90.94 165 GLU B CA 1
ATOM 2709 C C . GLU B 1 165 ? -15.516 -2.127 1.46 1 90.94 165 GLU B C 1
ATOM 2711 O O . GLU B 1 165 ? -15.352 -0.942 1.161 1 90.94 165 GLU B O 1
ATOM 2716 N N . ARG B 1 166 ? -14.523 -3.006 1.611 1 92.31 166 ARG B N 1
ATOM 2717 C CA . ARG B 1 166 ? -13.141 -2.602 1.35 1 92.31 166 ARG B CA 1
ATOM 2718 C C . ARG B 1 166 ? -12.68 -3.086 -0.021 1 92.31 166 ARG B C 1
ATOM 2720 O O . ARG B 1 166 ? -13.141 -4.125 -0.504 1 92.31 166 ARG B O 1
ATOM 2727 N N . GLY B 1 167 ? -11.773 -2.207 -0.565 1 94.12 167 GLY B N 1
ATOM 2728 C CA . GLY B 1 167 ? -11.219 -2.66 -1.827 1 94.12 167 GLY B CA 1
ATOM 2729 C C . GLY B 1 167 ? -10.766 -1.521 -2.725 1 94.12 167 GLY B C 1
ATOM 2730 O O . GLY B 1 167 ? -10.945 -0.35 -2.387 1 94.12 167 GLY B O 1
ATOM 2731 N N . ILE B 1 168 ? -10.07 -1.943 -3.732 1 92.81 168 ILE B N 1
ATOM 2732 C CA . ILE B 1 168 ? -9.648 -0.971 -4.734 1 92.81 168 ILE B CA 1
ATOM 2733 C C . ILE B 1 168 ? -10.406 -1.217 -6.039 1 92.81 168 ILE B C 1
ATOM 2735 O O . ILE B 1 168 ? -10.859 -2.334 -6.301 1 92.81 168 ILE B O 1
#

pLDDT: mean 92.89, std 9.93, range [34.66, 98.88]

Radius of gyration: 19.14 Å; Cα contacts (8 Å, |Δi|>4): 741; chains: 2; bounding box: 40×50×45 Å